Protein AF-A0A928KMX3-F1 (afdb_monomer_lite)

Radius of gyration: 25.36 Å; chains: 1; bounding box: 77×24×55 Å

Secondary structure (DSSP, 8-state):
---HHHHHHHHHHHHHT-S-HHHHHHHHT--HHHHHHHHHHHHTTS-TTS-------PPP--HHHHHHHHHHHHHHSHHHHTTT-HHHHHHHHHHHTT--HHHHHT--TTTPPP-TT---HHHHHHHHHHHHT--S----HHHHHHHHHHTTGGGPPP--HHHHHHHHGGG--PPP-TT--HHHHHHHHHT-

pLDDT: mean 80.22, std 14.14, range [34.0, 94.56]

Structure (mmCIF, N/CA/C/O backbone):
data_AF-A0A928KMX3-F1
#
_entry.id   AF-A0A928KMX3-F1
#
loop_
_atom_site.group_PDB
_atom_site.id
_atom_site.type_symbol
_atom_site.label_atom_id
_atom_site.label_alt_id
_atom_site.label_comp_id
_atom_site.label_asym_id
_atom_site.label_entity_id
_atom_site.label_seq_id
_atom_site.pdbx_PDB_ins_code
_atom_site.Cartn_x
_atom_site.Cartn_y
_atom_site.Cartn_z
_atom_site.occupancy
_atom_site.B_iso_or_equiv
_atom_site.auth_seq_id
_atom_site.auth_comp_id
_atom_site.auth_asym_id
_atom_site.auth_atom_id
_atom_site.pdbx_PDB_model_num
ATOM 1 N N . MET A 1 1 ? -40.265 3.798 19.867 1.00 55.28 1 MET A N 1
ATOM 2 C CA . MET A 1 1 ? -39.345 2.702 19.484 1.00 55.28 1 MET A CA 1
ATOM 3 C C . MET A 1 1 ? -40.109 1.803 18.520 1.00 55.28 1 MET A C 1
ATOM 5 O O . MET A 1 1 ? -41.240 1.465 18.838 1.00 55.28 1 MET A O 1
ATOM 9 N N . LEU A 1 2 ? -39.586 1.524 17.321 1.00 70.88 2 LEU A N 1
ATOM 10 C CA . LEU A 1 2 ? -40.320 0.756 16.305 1.00 70.88 2 LEU A CA 1
ATOM 11 C C . LEU A 1 2 ? -40.308 -0.735 16.678 1.00 70.88 2 LEU A C 1
ATOM 13 O O . LEU A 1 2 ? -39.234 -1.274 16.939 1.00 70.88 2 LEU A O 1
ATOM 17 N N . THR A 1 3 ? -41.463 -1.398 16.724 1.00 81.19 3 THR A N 1
ATOM 18 C CA . THR A 1 3 ? -41.522 -2.834 17.036 1.00 81.19 3 THR A CA 1
ATOM 19 C C . THR A 1 3 ? -40.995 -3.668 15.867 1.00 81.19 3 THR A C 1
ATOM 21 O O . THR A 1 3 ? -41.102 -3.282 14.699 1.00 81.19 3 THR A O 1
ATOM 24 N N . ASN A 1 4 ? -40.413 -4.832 16.172 1.00 77.31 4 ASN A N 1
ATOM 25 C CA . ASN A 1 4 ? -39.834 -5.715 15.155 1.00 77.31 4 ASN A CA 1
ATOM 26 C C . ASN A 1 4 ? -40.876 -6.202 14.136 1.00 77.31 4 ASN A C 1
ATOM 28 O O . ASN A 1 4 ? -40.554 -6.335 12.956 1.00 77.31 4 ASN A O 1
ATOM 32 N N . ASP A 1 5 ? -42.121 -6.408 14.562 1.00 80.19 5 ASP A N 1
ATOM 33 C CA . ASP A 1 5 ? -43.200 -6.836 13.668 1.00 80.19 5 ASP A CA 1
ATOM 34 C C . ASP A 1 5 ? -43.643 -5.708 12.730 1.00 80.19 5 ASP A C 1
ATOM 36 O O . ASP A 1 5 ? -43.824 -5.935 11.534 1.00 80.19 5 ASP A O 1
ATOM 40 N N . LEU A 1 6 ? -43.686 -4.464 13.222 1.00 82.81 6 LEU A N 1
ATOM 41 C CA . LEU A 1 6 ? -43.960 -3.288 12.392 1.00 82.81 6 LEU A CA 1
ATOM 42 C C . LEU A 1 6 ? -42.852 -3.074 11.350 1.00 82.81 6 LEU A C 1
ATOM 44 O O . LEU A 1 6 ? -43.127 -2.782 10.187 1.00 82.81 6 LEU A O 1
ATOM 48 N N . ARG A 1 7 ? -41.591 -3.297 11.744 1.00 84.75 7 ARG A N 1
ATOM 49 C CA . ARG A 1 7 ? -40.432 -3.224 10.845 1.00 84.75 7 ARG A CA 1
ATOM 50 C C . ARG A 1 7 ? -40.528 -4.228 9.697 1.00 84.75 7 ARG A C 1
ATOM 52 O O . ARG A 1 7 ? -40.254 -3.866 8.555 1.00 84.75 7 ARG A O 1
ATOM 59 N N . LYS A 1 8 ? -40.919 -5.475 9.983 1.00 84.38 8 LYS A N 1
ATOM 60 C CA . LYS A 1 8 ? -41.081 -6.532 8.968 1.00 84.38 8 LYS A CA 1
ATOM 61 C C . LYS A 1 8 ? -42.166 -6.180 7.950 1.00 84.38 8 LYS A C 1
ATOM 63 O O . LYS A 1 8 ? -41.945 -6.361 6.754 1.00 84.38 8 LYS A O 1
ATOM 68 N N . SER A 1 9 ? -43.291 -5.632 8.407 1.00 86.31 9 SER A N 1
ATOM 69 C CA . SER A 1 9 ? -44.388 -5.198 7.531 1.00 86.31 9 SER A CA 1
ATOM 70 C C . SER A 1 9 ? -43.978 -4.040 6.613 1.00 86.31 9 SER A C 1
ATOM 72 O O . SER A 1 9 ? -44.239 -4.090 5.414 1.00 86.31 9 SER A O 1
ATOM 74 N N . ILE A 1 10 ? -43.239 -3.053 7.136 1.00 87.00 10 ILE A N 1
ATOM 75 C CA . ILE A 1 10 ? -42.680 -1.945 6.339 1.00 87.00 10 ILE A CA 1
ATOM 76 C C . ILE A 1 10 ? -41.687 -2.459 5.286 1.00 87.00 10 ILE A C 1
ATOM 78 O O . ILE A 1 10 ? -41.741 -2.039 4.134 1.00 87.00 10 ILE A O 1
ATOM 82 N N . ILE A 1 11 ? -40.800 -3.393 5.652 1.00 87.06 11 ILE A N 1
ATOM 83 C CA . ILE A 1 11 ? -39.839 -4.003 4.718 1.00 87.06 11 ILE A CA 1
ATOM 84 C C . ILE A 1 11 ? -40.555 -4.737 3.578 1.00 87.06 11 ILE A C 1
ATOM 86 O O . ILE A 1 11 ? -40.122 -4.643 2.431 1.00 87.06 11 ILE A O 1
ATOM 90 N N . LYS A 1 12 ? -41.636 -5.464 3.883 1.00 86.69 12 LYS A N 1
ATOM 91 C CA . LYS A 1 12 ? -42.434 -6.171 2.875 1.00 86.69 12 LYS A CA 1
ATOM 92 C C . LYS A 1 12 ? -43.019 -5.193 1.852 1.00 86.69 12 LYS A C 1
ATOM 94 O O . LYS A 1 12 ? -42.792 -5.365 0.660 1.00 86.69 12 LYS A O 1
ATOM 99 N N . ASP A 1 13 ? -43.662 -4.124 2.319 1.00 86.25 13 ASP A N 1
ATOM 100 C CA . ASP A 1 13 ? -44.255 -3.114 1.432 1.00 86.25 13 ASP A CA 1
ATOM 101 C C . ASP A 1 13 ? -43.197 -2.342 0.614 1.00 86.25 13 ASP A C 1
ATOM 103 O O . ASP A 1 13 ? -43.440 -2.015 -0.548 1.00 86.25 13 ASP A O 1
ATOM 107 N N . LEU A 1 14 ? -42.006 -2.095 1.182 1.00 85.25 14 LEU A N 1
ATOM 108 C CA . LEU A 1 14 ? -40.873 -1.486 0.468 1.00 85.25 14 LEU A CA 1
ATOM 109 C C . LEU A 1 14 ? -40.313 -2.400 -0.636 1.00 85.25 14 LEU A C 1
ATOM 111 O O . LEU A 1 14 ? -39.968 -1.915 -1.713 1.00 85.25 14 LEU A O 1
ATOM 115 N N . LYS A 1 15 ? -40.238 -3.717 -0.395 1.00 83.88 15 LYS A N 1
ATOM 116 C CA . LYS A 1 15 ? -39.786 -4.701 -1.397 1.00 83.88 15 LYS A CA 1
ATOM 117 C C . LYS A 1 15 ? -40.781 -4.869 -2.539 1.00 83.88 15 LYS A C 1
ATOM 119 O O . LYS A 1 15 ? -40.360 -4.984 -3.687 1.00 83.88 15 LYS A O 1
ATOM 124 N N . ASP A 1 16 ? -42.074 -4.831 -2.231 1.00 82.88 16 ASP A N 1
ATOM 125 C CA . ASP A 1 16 ? -43.136 -4.962 -3.230 1.00 82.88 16 ASP A CA 1
ATOM 126 C C . ASP A 1 16 ? -43.226 -3.726 -4.153 1.00 82.88 16 ASP A C 1
ATOM 128 O O . ASP A 1 16 ? -43.850 -3.806 -5.209 1.00 82.88 16 ASP A O 1
ATOM 132 N N . LYS A 1 17 ? -42.600 -2.590 -3.782 1.00 77.12 17 LYS A N 1
ATOM 133 C CA . LYS A 1 17 ? -42.545 -1.308 -4.530 1.00 77.12 17 LYS A CA 1
ATOM 134 C C . LYS A 1 17 ? -43.907 -0.740 -4.965 1.00 77.12 17 LYS A C 1
ATOM 136 O O . LYS A 1 17 ? -43.966 0.134 -5.825 1.00 77.12 17 LYS A O 1
ATOM 141 N N . LYS A 1 18 ? -45.005 -1.207 -4.366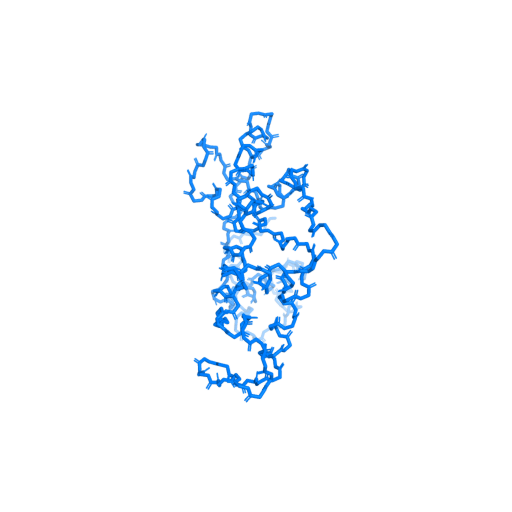 1.00 78.25 18 LYS A N 1
ATOM 142 C CA . LYS A 1 18 ? -46.374 -0.773 -4.696 1.00 78.25 18 LYS A CA 1
ATOM 143 C C . LYS A 1 18 ? -46.776 0.543 -4.035 1.00 78.25 18 LYS A C 1
ATOM 145 O O . LYS A 1 18 ? -47.720 1.172 -4.492 1.00 78.25 18 LYS A O 1
ATOM 150 N N . LEU A 1 19 ? -46.093 0.926 -2.958 1.00 84.25 19 LEU A N 1
ATOM 151 C CA . LEU A 1 19 ? -46.388 2.119 -2.170 1.00 84.25 19 LEU A CA 1
ATOM 152 C C . LEU A 1 19 ? -45.134 2.987 -2.060 1.00 84.25 19 LEU A C 1
ATOM 154 O O . LEU A 1 19 ? -44.025 2.485 -1.866 1.00 84.25 19 LEU A O 1
ATOM 158 N N . SER A 1 20 ? -45.309 4.300 -2.157 1.00 88.00 20 SER A N 1
ATOM 159 C CA . SER A 1 20 ? -44.256 5.280 -1.910 1.00 88.00 20 SER A CA 1
ATOM 160 C C . SER A 1 20 ? -43.908 5.370 -0.418 1.00 88.00 20 SER A C 1
ATOM 162 O O . SER A 1 20 ? -44.710 5.053 0.460 1.00 88.00 20 SER A O 1
ATOM 164 N N . ILE A 1 21 ? -42.714 5.885 -0.099 1.00 87.19 21 ILE A N 1
ATOM 165 C CA . ILE A 1 21 ? -42.261 6.114 1.290 1.00 87.19 21 ILE A CA 1
ATOM 166 C C . ILE A 1 21 ? -43.267 6.966 2.084 1.00 87.19 21 ILE A C 1
ATOM 168 O O . ILE A 1 21 ? -43.451 6.753 3.284 1.00 87.19 21 ILE A O 1
ATOM 172 N N . LYS A 1 22 ? -43.929 7.921 1.418 1.00 90.00 22 LYS A N 1
ATOM 173 C CA . LYS A 1 22 ? -44.969 8.761 2.019 1.00 90.00 22 LYS A CA 1
ATOM 174 C C . LYS A 1 22 ? -46.203 7.937 2.399 1.00 90.00 22 LYS A C 1
ATOM 176 O O . LYS A 1 22 ? -46.650 8.034 3.536 1.00 90.00 22 LYS A O 1
ATOM 181 N N . GLU A 1 23 ? -46.697 7.099 1.495 1.00 89.00 23 GLU A N 1
ATOM 182 C CA . GLU A 1 23 ? -47.874 6.254 1.741 1.00 89.00 23 GLU A CA 1
ATOM 183 C C . GLU A 1 23 ? -47.596 5.193 2.811 1.00 89.00 23 GLU A C 1
ATOM 185 O O . GLU A 1 23 ? -48.444 4.920 3.654 1.00 89.00 23 GLU A O 1
ATOM 190 N N . ILE A 1 24 ? -46.382 4.638 2.846 1.00 89.81 24 ILE A N 1
ATOM 191 C CA . ILE A 1 24 ? -45.953 3.689 3.886 1.00 89.81 24 ILE A CA 1
ATOM 192 C C . ILE A 1 24 ? -45.866 4.383 5.255 1.00 89.81 24 ILE A C 1
ATOM 194 O O . ILE A 1 24 ? -46.280 3.822 6.269 1.00 89.81 24 ILE A O 1
ATOM 198 N N . SER A 1 25 ? -45.357 5.616 5.295 1.00 91.69 25 SER A N 1
ATOM 199 C CA . SER A 1 25 ? -45.307 6.438 6.510 1.00 91.69 25 SER A CA 1
ATOM 200 C C . SER A 1 25 ? -46.705 6.693 7.083 1.00 91.69 25 SER A C 1
ATOM 202 O O . SER A 1 25 ? -46.912 6.521 8.284 1.00 91.69 25 SER A O 1
ATOM 204 N N . GLU A 1 26 ? -47.666 7.025 6.221 1.00 90.88 26 GLU A N 1
ATOM 205 C CA . GLU A 1 26 ? -49.064 7.264 6.594 1.00 90.88 26 GLU A CA 1
ATOM 206 C C . GLU A 1 26 ? -49.770 5.960 7.013 1.00 90.88 26 GLU A C 1
ATOM 208 O O . GLU A 1 26 ? -50.429 5.929 8.050 1.00 90.88 26 GLU A O 1
ATOM 213 N N . LYS A 1 27 ? -49.545 4.852 6.293 1.00 89.44 27 LYS A N 1
ATOM 214 C CA . LYS A 1 27 ? -50.137 3.530 6.573 1.00 89.44 27 LYS A CA 1
ATOM 215 C C . LYS A 1 27 ? -49.756 2.960 7.941 1.00 89.44 27 LYS A C 1
ATOM 217 O O . LYS A 1 27 ? -50.587 2.334 8.592 1.00 89.44 27 LYS A O 1
ATOM 222 N N . TYR A 1 28 ? -48.506 3.143 8.368 1.00 90.00 28 TYR A N 1
ATOM 223 C CA . TYR A 1 28 ? -47.995 2.574 9.622 1.00 90.00 28 TYR A CA 1
ATOM 224 C C . TYR A 1 28 ? -47.870 3.595 10.761 1.00 90.00 28 TYR A C 1
ATOM 226 O O . TYR A 1 28 ? -47.436 3.229 11.853 1.00 90.00 28 TYR A O 1
ATOM 234 N N . GLY A 1 29 ? -48.221 4.866 10.527 1.00 88.19 29 GLY A N 1
ATOM 235 C CA . GLY A 1 29 ? -48.104 5.930 11.530 1.00 88.19 29 GLY A CA 1
ATOM 236 C C . GLY A 1 29 ? -46.657 6.207 11.951 1.00 88.19 29 GLY A C 1
ATOM 237 O O . GLY A 1 29 ? -46.388 6.532 13.106 1.00 88.19 29 GLY A O 1
ATOM 238 N N . VAL A 1 30 ? -45.704 6.037 11.032 1.00 88.38 30 VAL A N 1
ATOM 239 C CA . VAL A 1 30 ? -44.265 6.162 11.304 1.00 88.38 30 VAL A CA 1
ATOM 240 C C . VAL A 1 30 ? -43.709 7.357 10.548 1.00 88.38 30 VAL A C 1
ATOM 242 O O . VAL A 1 30 ? -44.050 7.567 9.391 1.00 88.38 30 VAL A O 1
ATOM 245 N N . HIS A 1 31 ? -42.807 8.127 11.159 1.00 90.38 31 HIS A N 1
ATOM 246 C CA . HIS A 1 31 ? -42.166 9.267 10.504 1.00 90.38 31 HIS A CA 1
ATOM 247 C C . HIS A 1 31 ? -41.446 8.863 9.200 1.00 90.38 31 HIS A C 1
ATOM 249 O O . HIS A 1 31 ? -40.739 7.853 9.155 1.00 90.38 31 HIS A O 1
ATOM 255 N N . ARG A 1 32 ? -41.560 9.689 8.148 1.00 86.81 32 ARG A N 1
ATOM 256 C CA . ARG A 1 32 ? -40.991 9.409 6.811 1.00 86.81 32 ARG A CA 1
ATOM 257 C C . ARG A 1 32 ? -39.503 9.058 6.844 1.00 86.81 32 ARG A C 1
ATOM 259 O O . ARG A 1 32 ? -39.090 8.121 6.171 1.00 86.81 32 ARG A O 1
ATOM 266 N N . ASN A 1 33 ? -38.713 9.744 7.673 1.00 85.19 33 ASN A N 1
ATOM 267 C CA . ASN A 1 33 ? -37.277 9.458 7.832 1.00 85.19 33 ASN A CA 1
ATOM 268 C C . ASN A 1 33 ? -37.004 8.028 8.317 1.00 85.19 33 ASN A C 1
ATOM 270 O O . ASN A 1 33 ? -36.023 7.416 7.913 1.00 85.19 33 ASN A O 1
ATOM 274 N N . THR A 1 34 ? -37.870 7.471 9.163 1.00 85.81 34 THR A N 1
ATOM 275 C CA . THR A 1 34 ? -37.715 6.098 9.650 1.00 85.81 34 THR A CA 1
ATOM 276 C C . THR A 1 34 ? -37.952 5.090 8.530 1.00 85.81 34 THR A C 1
ATOM 278 O O . THR A 1 34 ? -37.189 4.139 8.400 1.00 85.81 34 THR A O 1
ATOM 281 N N . VAL A 1 35 ? -38.960 5.324 7.686 1.00 86.88 35 VAL A N 1
ATOM 282 C CA . VAL A 1 35 ? -39.215 4.503 6.493 1.00 86.88 35 VAL A CA 1
ATOM 283 C C . VAL A 1 35 ? -38.066 4.644 5.485 1.00 86.88 35 VAL A C 1
ATOM 285 O O . VAL A 1 35 ? -37.599 3.644 4.946 1.00 86.88 35 VAL A O 1
ATOM 288 N N . GLY A 1 36 ? -37.551 5.864 5.294 1.00 84.25 36 GLY A N 1
ATOM 289 C CA . GLY A 1 36 ? -36.382 6.140 4.456 1.00 84.25 36 GLY A CA 1
ATOM 290 C C . GLY A 1 36 ? -35.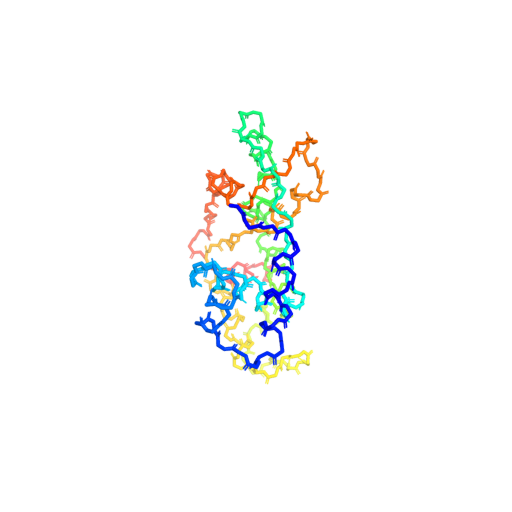129 5.387 4.908 1.00 84.25 36 GLY A C 1
ATOM 291 O O . GLY A 1 36 ? -34.495 4.727 4.093 1.00 84.25 36 GLY A O 1
ATOM 292 N N . ASN A 1 37 ? -34.819 5.396 6.208 1.00 82.00 37 ASN A N 1
ATOM 293 C CA . ASN A 1 37 ? -33.671 4.666 6.754 1.00 82.00 37 ASN A CA 1
ATOM 294 C C . ASN A 1 37 ? -33.793 3.150 6.537 1.00 82.00 37 ASN A C 1
ATOM 296 O O . ASN A 1 37 ? -32.825 2.515 6.128 1.00 82.00 37 ASN A O 1
ATOM 300 N N . ILE A 1 38 ? -34.988 2.579 6.739 1.00 85.56 38 ILE A N 1
ATOM 301 C CA . ILE A 1 38 ? -35.244 1.152 6.482 1.00 85.56 38 ILE A CA 1
ATOM 302 C C . ILE A 1 38 ? -35.046 0.821 4.990 1.00 85.56 38 ILE A C 1
ATOM 304 O O . ILE A 1 38 ? -34.477 -0.217 4.656 1.00 85.56 38 ILE A O 1
ATOM 308 N N . ASN A 1 39 ? -35.473 1.704 4.084 1.00 84.94 39 ASN A N 1
ATOM 309 C CA . ASN A 1 39 ? -35.290 1.521 2.642 1.00 84.94 39 ASN A CA 1
ATOM 310 C C . ASN A 1 39 ? -33.812 1.595 2.211 1.00 84.94 39 ASN A C 1
ATOM 312 O O . ASN A 1 39 ? -33.362 0.806 1.377 1.00 84.94 39 ASN A O 1
ATOM 316 N N . SER A 1 40 ? -33.038 2.505 2.806 1.00 78.25 40 SER A N 1
ATOM 317 C CA . SER A 1 40 ? -31.592 2.608 2.580 1.00 78.25 40 SER A CA 1
ATOM 318 C C . SER A 1 40 ? -30.859 1.350 3.054 1.00 78.25 40 SER A C 1
ATOM 320 O O . SER A 1 40 ? -29.987 0.839 2.356 1.00 78.25 40 SER A O 1
ATOM 322 N N . GLU A 1 41 ? -31.250 0.799 4.206 1.00 76.44 41 GLU A N 1
ATOM 323 C CA . GLU A 1 41 ? -30.697 -0.457 4.728 1.00 76.44 41 GLU A CA 1
ATOM 324 C C . GLU A 1 41 ? -31.011 -1.661 3.822 1.00 76.44 41 GLU A C 1
ATOM 326 O O . GLU A 1 41 ? -30.156 -2.525 3.646 1.00 76.44 41 GLU A O 1
ATOM 331 N N . LEU A 1 42 ? -32.197 -1.703 3.202 1.00 73.00 42 LEU A N 1
ATOM 332 C CA . LEU A 1 42 ? -32.572 -2.733 2.220 1.00 73.00 42 LEU A CA 1
ATOM 333 C C . LEU A 1 42 ? -31.797 -2.618 0.903 1.00 73.00 42 LEU A C 1
ATOM 335 O O . LEU A 1 42 ? -31.377 -3.628 0.345 1.00 73.00 42 LEU A O 1
ATOM 339 N N . SER A 1 43 ? -31.599 -1.396 0.410 1.00 62.56 43 SER A N 1
ATOM 340 C CA . SER A 1 43 ? -30.854 -1.140 -0.832 1.00 62.56 43 SER A CA 1
ATOM 341 C C . SER A 1 43 ? -29.378 -1.521 -0.679 1.00 62.56 43 SER A C 1
ATOM 343 O O . SER A 1 43 ? -28.774 -2.088 -1.586 1.00 62.56 43 SER A O 1
ATOM 345 N N . ASN A 1 44 ? -28.824 -1.306 0.516 1.00 51.34 44 ASN A N 1
ATOM 346 C CA . ASN A 1 44 ? -27.476 -1.744 0.871 1.00 51.34 44 ASN A CA 1
ATOM 347 C C . ASN A 1 44 ? -27.365 -3.266 1.075 1.00 51.34 44 ASN A C 1
ATOM 349 O O . ASN A 1 44 ? -26.256 -3.791 1.071 1.00 51.34 44 ASN A O 1
ATOM 353 N N . SER A 1 45 ? -28.484 -3.989 1.221 1.00 47.69 45 SER A N 1
ATOM 354 C CA . SER A 1 45 ? -28.498 -5.449 1.392 1.00 47.69 45 SER A CA 1
ATOM 355 C C . SER A 1 45 ? -28.634 -6.235 0.080 1.00 47.69 45 SER A C 1
ATOM 357 O O . SER A 1 45 ? -28.723 -7.459 0.135 1.00 47.69 45 SER A O 1
ATOM 359 N N . GLN A 1 46 ? -28.721 -5.571 -1.080 1.00 42.94 46 GLN A N 1
ATOM 360 C CA . GLN A 1 46 ? -28.755 -6.221 -2.404 1.00 42.94 46 GLN A CA 1
ATOM 361 C C . GLN A 1 46 ? -27.401 -6.199 -3.130 1.00 42.94 46 GLN A C 1
ATOM 363 O O . GLN A 1 46 ? -27.266 -6.814 -4.185 1.00 42.94 46 GLN A O 1
ATOM 368 N N . TYR A 1 47 ? -26.385 -5.562 -2.544 1.00 38.28 47 TYR A N 1
ATOM 369 C CA . TYR A 1 47 ? -24.990 -5.755 -2.930 1.00 38.28 47 TYR A CA 1
ATOM 370 C C . TYR A 1 47 ? -24.405 -6.922 -2.130 1.00 38.28 47 TYR A C 1
ATOM 372 O O . TYR A 1 47 ? -23.726 -6.731 -1.120 1.00 38.28 47 TYR A O 1
ATOM 380 N N . ASP A 1 48 ? -24.696 -8.143 -2.573 1.00 44.00 48 ASP A N 1
ATOM 381 C CA . ASP A 1 48 ? -23.973 -9.318 -2.095 1.00 44.00 48 ASP A CA 1
ATOM 382 C C . ASP A 1 48 ? -22.512 -9.261 -2.581 1.00 44.00 48 ASP A C 1
ATOM 384 O O . ASP A 1 48 ? -22.235 -8.937 -3.736 1.00 44.00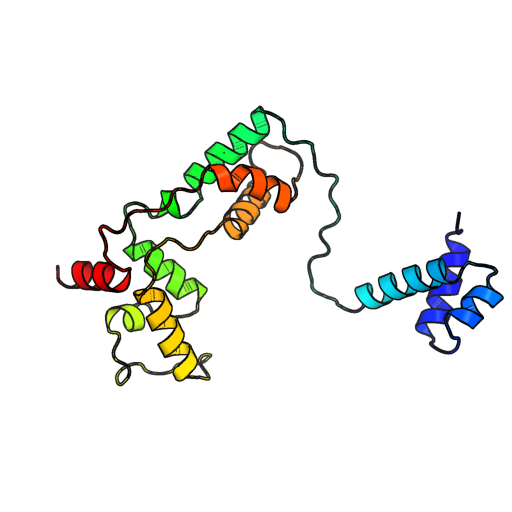 48 ASP A O 1
ATOM 388 N N . ASN A 1 49 ? -21.595 -9.600 -1.669 1.00 36.94 49 ASN A N 1
ATOM 389 C CA . ASN A 1 49 ? -20.127 -9.639 -1.790 1.00 36.94 49 ASN A CA 1
ATOM 390 C C . ASN A 1 49 ? -19.321 -8.338 -1.627 1.00 36.94 49 ASN A C 1
ATOM 392 O O . ASN A 1 49 ? -18.282 -8.163 -2.264 1.00 36.94 49 ASN A O 1
ATOM 396 N N . SER A 1 50 ? -19.645 -7.495 -0.646 1.00 36.00 50 SER A N 1
ATOM 397 C CA . SER A 1 50 ? -18.552 -6.808 0.056 1.00 36.00 50 SER A CA 1
ATOM 398 C C . SER A 1 50 ? -18.761 -6.849 1.558 1.00 36.00 50 SER A C 1
ATOM 400 O O . SER A 1 50 ? -19.674 -6.237 2.093 1.00 36.00 50 SER A O 1
ATOM 402 N N . ILE A 1 51 ? -17.940 -7.674 2.210 1.00 38.47 51 ILE A N 1
ATOM 403 C CA . ILE A 1 51 ? -17.331 -7.456 3.525 1.00 38.47 51 ILE A CA 1
ATOM 404 C C . ILE A 1 51 ? -18.083 -6.423 4.384 1.00 38.47 51 ILE A C 1
ATOM 406 O O . ILE A 1 51 ? -17.535 -5.396 4.783 1.00 38.47 51 ILE A O 1
ATOM 410 N N . TYR A 1 52 ? -19.329 -6.717 4.756 1.00 34.00 52 TYR A N 1
ATOM 411 C CA . TYR A 1 52 ? -19.889 -6.148 5.967 1.00 34.00 52 TYR A CA 1
ATOM 412 C C . TYR A 1 52 ? -19.184 -6.878 7.099 1.00 34.00 52 TYR A C 1
ATOM 414 O O . TYR A 1 52 ? -19.674 -7.857 7.665 1.00 34.00 52 TYR A O 1
ATOM 422 N N . CYS A 1 53 ? -17.971 -6.401 7.392 1.00 37.75 53 CYS A N 1
ATOM 423 C CA . CYS A 1 53 ? -17.372 -6.532 8.700 1.00 37.75 53 CYS A CA 1
ATOM 424 C C . CYS A 1 53 ? -18.488 -6.213 9.688 1.00 37.75 53 CYS A C 1
ATOM 426 O O . CYS A 1 53 ? -18.877 -5.051 9.836 1.00 37.75 53 CYS A O 1
ATOM 428 N N . LYS A 1 54 ? -19.011 -7.253 10.355 1.00 36.75 54 LYS A N 1
ATOM 429 C CA . LYS A 1 54 ? -19.657 -7.108 11.657 1.00 36.75 54 LYS A CA 1
ATOM 430 C C . LYS A 1 54 ? -18.855 -6.033 12.371 1.00 36.75 54 LYS A C 1
ATOM 432 O O . LYS A 1 54 ? -17.634 -6.175 12.473 1.00 36.75 54 LYS A O 1
ATOM 437 N N . THR A 1 55 ? -19.495 -4.943 12.779 1.00 39.66 55 THR A N 1
ATOM 438 C CA . THR A 1 55 ? -18.864 -3.907 13.596 1.00 39.66 55 THR A CA 1
ATOM 439 C C . THR A 1 55 ? -18.508 -4.552 14.928 1.00 39.66 55 THR A C 1
ATOM 441 O O . THR A 1 55 ? -19.229 -4.490 15.920 1.00 39.66 55 THR A O 1
ATOM 444 N N . THR A 1 56 ? -17.397 -5.287 14.915 1.00 47.00 56 THR A N 1
ATOM 445 C CA . THR A 1 56 ? -16.805 -5.921 16.074 1.00 47.00 56 THR A CA 1
ATOM 446 C C . THR A 1 56 ? -16.488 -4.774 17.006 1.00 47.00 56 THR A C 1
ATOM 448 O O . THR A 1 56 ? -15.808 -3.832 16.608 1.00 47.00 56 THR A O 1
ATOM 451 N N . ARG A 1 57 ? -17.044 -4.812 18.216 1.00 47.12 57 ARG A N 1
ATOM 452 C CA . ARG A 1 57 ? -16.889 -3.760 19.218 1.00 47.12 57 ARG A CA 1
ATOM 453 C C . ARG A 1 57 ? -15.392 -3.513 19.439 1.00 47.12 57 ARG A C 1
ATOM 455 O O . ARG A 1 57 ? -14.720 -4.324 20.076 1.00 47.12 57 ARG A O 1
ATOM 462 N N . THR A 1 58 ? -14.870 -2.435 18.857 1.00 54.84 58 THR A N 1
ATOM 463 C CA . THR A 1 58 ? -13.433 -2.156 18.844 1.00 54.84 58 THR A CA 1
ATOM 464 C C . THR A 1 58 ? -12.985 -1.718 20.224 1.00 54.84 58 THR A C 1
ATOM 466 O O . THR A 1 58 ? -13.647 -0.908 20.877 1.00 54.84 58 THR A O 1
ATOM 469 N N . SER A 1 59 ? -11.864 -2.256 20.691 1.00 63.84 59 SER A N 1
ATOM 470 C CA . SER A 1 59 ? -11.320 -1.866 21.994 1.00 63.84 59 SER A CA 1
ATOM 471 C C . SER A 1 59 ? -10.575 -0.543 21.908 1.00 63.84 59 SER A C 1
ATOM 473 O O . SER A 1 59 ? -9.960 -0.240 20.887 1.00 63.84 59 SER A O 1
ATOM 475 N N . LYS A 1 60 ? -10.612 0.248 22.988 1.00 70.88 60 LYS A N 1
ATOM 476 C CA . LYS A 1 60 ? -9.733 1.416 23.114 1.00 70.88 60 LYS A CA 1
ATOM 477 C C . LYS A 1 60 ? -8.280 0.939 23.102 1.00 70.88 60 LYS A C 1
ATOM 479 O O . LYS A 1 60 ? -7.922 0.028 23.845 1.00 70.88 60 LYS A O 1
ATOM 484 N N . ILE A 1 61 ? -7.459 1.576 22.276 1.00 76.31 61 ILE A N 1
ATOM 485 C CA . ILE A 1 61 ? -6.032 1.283 22.165 1.00 76.31 61 ILE A CA 1
ATOM 486 C C . ILE A 1 61 ? -5.323 1.808 23.425 1.00 76.31 61 ILE A C 1
ATOM 488 O O . ILE A 1 61 ? -5.236 3.019 23.633 1.00 76.31 61 ILE A O 1
ATOM 492 N N . ASN A 1 62 ? -4.826 0.902 24.268 1.00 82.75 62 ASN A N 1
ATOM 493 C CA . ASN A 1 62 ? -4.001 1.232 25.435 1.00 82.75 62 ASN A CA 1
ATOM 494 C C . ASN A 1 62 ? -2.499 1.261 25.061 1.00 82.75 62 ASN A C 1
ATOM 496 O O . ASN A 1 62 ? -2.125 0.980 23.922 1.00 82.75 62 ASN A O 1
ATOM 500 N N . LYS A 1 63 ? -1.619 1.606 26.013 1.00 85.25 63 LYS A N 1
ATOM 501 C CA . LYS A 1 63 ? -0.165 1.707 25.765 1.00 85.25 63 LYS A CA 1
ATOM 502 C C . LYS A 1 63 ? 0.466 0.385 25.306 1.00 85.25 63 LYS A C 1
ATOM 504 O O . LYS A 1 63 ? 1.339 0.401 24.442 1.00 85.25 63 LYS A O 1
ATOM 509 N N . GLU A 1 64 ? 0.025 -0.743 25.854 1.00 83.88 64 GLU A N 1
ATOM 510 C CA . GLU A 1 64 ? 0.536 -2.070 25.482 1.00 83.88 64 GLU A CA 1
ATOM 511 C C . GLU A 1 64 ? 0.146 -2.436 24.047 1.00 83.88 64 GLU A C 1
ATOM 513 O O . GLU A 1 64 ? 0.993 -2.861 23.263 1.00 83.88 64 GLU A O 1
ATOM 518 N N . TYR A 1 65 ? -1.099 -2.152 23.663 1.00 84.12 65 TYR A N 1
ATOM 519 C CA . TYR A 1 65 ? -1.599 -2.337 22.305 1.00 84.12 65 TYR A CA 1
ATOM 520 C C . TYR A 1 65 ? -0.841 -1.443 21.309 1.00 84.12 65 TYR A C 1
ATOM 522 O O . TYR A 1 65 ? -0.465 -1.898 20.232 1.00 84.12 65 TYR A O 1
ATOM 530 N N . GLN A 1 66 ? -0.536 -0.187 21.666 1.00 86.88 66 GLN A N 1
ATOM 531 C CA . GLN A 1 66 ? 0.302 0.683 20.821 1.00 86.88 66 GLN A CA 1
ATOM 532 C C . GLN A 1 66 ? 1.702 0.106 20.618 1.00 86.88 66 GLN A C 1
ATOM 534 O O . GLN A 1 66 ? 2.233 0.171 19.511 1.00 86.88 66 GLN A O 1
ATOM 539 N N . LYS A 1 67 ? 2.297 -0.474 21.668 1.00 88.69 67 LYS A N 1
ATOM 540 C CA . LYS A 1 67 ? 3.606 -1.127 21.577 1.00 88.69 67 LYS A CA 1
ATOM 541 C C . LYS A 1 67 ? 3.552 -2.361 20.671 1.00 88.69 67 LYS A C 1
ATOM 543 O O . LYS A 1 67 ? 4.457 -2.539 19.861 1.00 88.69 67 LYS A O 1
ATOM 548 N N . ALA A 1 68 ? 2.483 -3.153 20.750 1.00 88.44 68 ALA A N 1
ATOM 549 C CA . ALA A 1 68 ? 2.264 -4.287 19.855 1.00 88.44 68 ALA A CA 1
ATOM 550 C C . ALA A 1 68 ? 2.132 -3.839 18.388 1.00 88.44 68 ALA A C 1
ATOM 552 O O . ALA A 1 68 ? 2.843 -4.359 17.533 1.00 88.44 68 ALA A O 1
ATOM 553 N N . ILE A 1 69 ? 1.311 -2.816 18.106 1.00 90.19 69 ILE A N 1
ATOM 554 C CA . ILE A 1 69 ? 1.188 -2.234 16.755 1.00 90.19 69 ILE A CA 1
ATOM 555 C C . ILE A 1 69 ? 2.545 -1.732 16.260 1.00 90.19 69 ILE A C 1
ATOM 557 O O . ILE A 1 69 ? 2.898 -1.983 15.112 1.00 90.19 69 ILE A O 1
ATOM 561 N N . LYS A 1 70 ? 3.313 -1.038 17.110 1.00 92.75 70 LYS A N 1
ATOM 562 C CA . LYS A 1 70 ? 4.651 -0.551 16.760 1.00 92.75 70 LYS A CA 1
ATOM 563 C C . LYS A 1 70 ? 5.547 -1.698 16.302 1.00 92.75 70 LYS A C 1
ATOM 565 O O . LYS A 1 70 ? 6.074 -1.627 15.200 1.00 92.75 70 LYS A O 1
ATOM 570 N N . ASN A 1 71 ? 5.708 -2.732 17.127 1.00 92.06 71 ASN A N 1
ATOM 571 C CA . ASN A 1 71 ? 6.579 -3.865 16.807 1.00 92.06 71 ASN A CA 1
ATOM 572 C C . ASN A 1 71 ? 6.135 -4.551 15.512 1.00 92.06 71 ASN A C 1
ATOM 574 O O . ASN A 1 71 ? 6.947 -4.747 14.614 1.00 92.06 71 ASN A O 1
ATOM 578 N N . PHE A 1 72 ? 4.829 -4.781 15.360 1.00 93.00 72 PHE A N 1
ATOM 579 C CA . PHE A 1 72 ? 4.285 -5.372 14.144 1.00 93.00 72 PHE A CA 1
ATOM 580 C C . PHE A 1 72 ? 4.571 -4.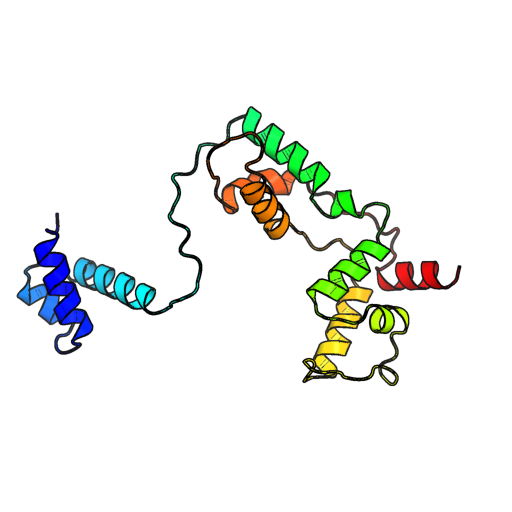527 12.897 1.00 93.00 72 PHE A C 1
ATOM 582 O O . PHE A 1 72 ? 4.911 -5.063 11.845 1.00 93.00 72 PHE A O 1
ATOM 589 N N . CYS A 1 73 ? 4.460 -3.199 13.004 1.00 94.06 73 CYS A N 1
ATOM 590 C CA . CYS A 1 73 ? 4.777 -2.283 11.910 1.00 94.06 73 CYS A CA 1
ATOM 591 C C . CYS A 1 73 ? 6.262 -2.332 11.534 1.00 94.06 73 CYS A C 1
ATOM 593 O O . CYS A 1 73 ? 6.573 -2.323 10.349 1.00 94.06 73 CYS A O 1
ATOM 595 N N . LEU A 1 74 ? 7.165 -2.413 12.515 1.00 93.25 74 LEU A N 1
ATOM 596 C CA . LEU A 1 74 ? 8.604 -2.537 12.253 1.00 93.25 74 LEU A CA 1
ATOM 597 C C . LEU A 1 74 ? 8.947 -3.838 11.513 1.00 93.25 74 LEU A C 1
ATOM 599 O O . LEU A 1 74 ? 9.868 -3.855 10.706 1.00 93.25 74 LEU A O 1
ATOM 603 N N . GLU A 1 75 ? 8.193 -4.908 11.758 1.00 92.12 75 GLU A N 1
ATOM 604 C CA . GLU A 1 75 ? 8.396 -6.214 11.121 1.00 92.12 75 GLU A CA 1
ATOM 605 C C . GLU A 1 75 ? 7.742 -6.327 9.732 1.00 92.12 75 GLU A C 1
ATOM 607 O O . GLU A 1 75 ? 8.190 -7.119 8.908 1.00 92.12 75 GLU A O 1
ATOM 612 N N . ASN A 1 76 ? 6.670 -5.570 9.461 1.00 92.88 76 ASN A N 1
ATOM 613 C CA . ASN A 1 76 ? 5.796 -5.825 8.306 1.00 92.88 76 ASN A CA 1
ATOM 614 C C . ASN A 1 76 ? 5.593 -4.636 7.357 1.00 92.88 76 ASN A C 1
ATOM 616 O O . ASN A 1 76 ? 5.162 -4.851 6.217 1.00 92.88 76 ASN A O 1
ATOM 620 N N . LEU A 1 77 ? 5.876 -3.396 7.778 1.00 93.69 77 LEU A N 1
ATOM 621 C CA . LEU A 1 77 ? 5.848 -2.277 6.839 1.00 93.69 77 LEU A CA 1
ATOM 622 C C . LEU A 1 77 ? 6.987 -2.445 5.841 1.00 93.69 77 LEU A C 1
ATOM 624 O O . LEU A 1 77 ?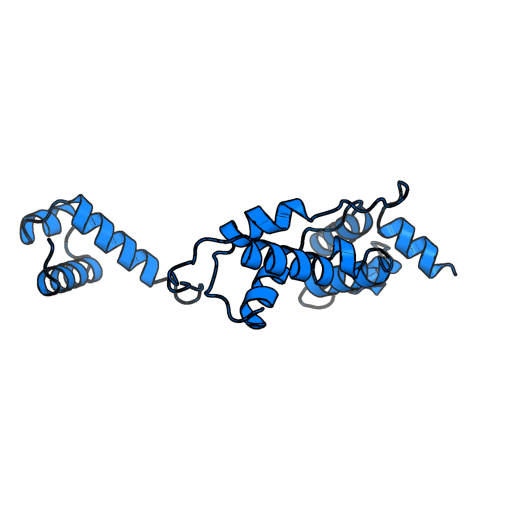 8.134 -2.721 6.193 1.00 93.69 77 LEU A O 1
ATOM 628 N N . ASN A 1 78 ? 6.671 -2.253 4.572 1.00 90.31 78 ASN A N 1
ATOM 629 C CA . ASN A 1 78 ? 7.623 -2.462 3.492 1.00 90.31 78 ASN A CA 1
ATOM 630 C C . ASN A 1 78 ? 8.813 -1.487 3.522 1.00 90.31 78 ASN A C 1
ATOM 632 O O . ASN A 1 78 ? 9.885 -1.856 3.050 1.00 90.31 78 ASN A O 1
ATOM 636 N N . CYS A 1 79 ? 8.674 -0.318 4.160 1.00 87.88 79 CYS A N 1
ATOM 637 C CA . CYS A 1 79 ? 9.798 0.575 4.451 1.00 87.88 79 CYS A CA 1
ATOM 638 C C . CYS A 1 79 ? 10.871 -0.048 5.371 1.00 87.88 79 CYS A C 1
ATOM 640 O O . CYS A 1 79 ? 11.990 0.448 5.428 1.00 87.88 79 CYS A O 1
ATOM 642 N N . TYR A 1 80 ? 10.549 -1.125 6.093 1.00 90.44 80 TYR A N 1
ATOM 643 C CA . TYR A 1 80 ? 11.513 -1.902 6.877 1.00 90.44 80 TYR A CA 1
ATOM 644 C C . TYR A 1 80 ? 11.879 -3.211 6.184 1.00 90.44 80 TYR A C 1
ATOM 646 O O . TYR A 1 80 ? 13.059 -3.525 6.075 1.00 90.44 80 TYR A O 1
ATOM 654 N N . VAL A 1 81 ? 10.886 -3.937 5.657 1.00 89.19 81 VAL A N 1
ATOM 655 C CA . VAL A 1 81 ? 11.095 -5.247 5.011 1.00 89.19 81 VAL A CA 1
ATOM 656 C C . VAL A 1 81 ? 12.042 -5.157 3.813 1.00 89.19 81 VAL A C 1
ATOM 658 O O . VAL A 1 81 ? 12.875 -6.038 3.628 1.00 89.19 81 VAL A O 1
ATOM 661 N N . TYR A 1 82 ? 11.934 -4.099 3.006 1.00 85.75 82 TYR A N 1
ATOM 662 C CA . TYR A 1 82 ? 12.717 -3.961 1.774 1.00 85.75 82 TYR A CA 1
ATOM 663 C C . TYR A 1 82 ? 13.734 -2.831 1.821 1.00 85.75 82 TYR A C 1
ATOM 665 O O . TYR A 1 82 ? 14.250 -2.442 0.775 1.00 85.75 82 TYR A O 1
ATOM 673 N N . LYS A 1 83 ? 14.035 -2.310 3.016 1.00 83.50 83 LYS A N 1
ATOM 674 C CA . LYS A 1 83 ? 14.973 -1.196 3.181 1.00 83.50 83 LYS A CA 1
ATOM 675 C C . LYS A 1 83 ? 16.299 -1.447 2.467 1.00 83.50 83 LYS A C 1
ATOM 677 O O . LYS A 1 83 ? 16.790 -0.573 1.764 1.00 83.50 83 LYS A O 1
ATOM 682 N N . ASP A 1 84 ? 16.806 -2.667 2.599 1.00 83.75 84 ASP A N 1
ATOM 683 C CA . ASP A 1 84 ? 18.085 -3.086 2.029 1.00 83.75 84 ASP A CA 1
ATOM 684 C C . ASP A 1 84 ? 17.907 -4.020 0.813 1.00 83.75 84 ASP A C 1
ATOM 686 O O . ASP A 1 84 ? 18.874 -4.587 0.312 1.00 83.75 84 ASP A O 1
ATOM 690 N N . ASN A 1 85 ? 16.672 -4.205 0.322 1.00 87.31 85 ASN A N 1
ATOM 691 C CA . ASN A 1 85 ? 16.364 -5.110 -0.789 1.00 87.31 85 ASN A CA 1
ATOM 692 C C . ASN A 1 85 ? 15.266 -4.553 -1.715 1.00 87.31 85 ASN A C 1
ATOM 694 O O . ASN A 1 85 ? 14.172 -5.105 -1.857 1.00 87.31 85 ASN A O 1
ATOM 698 N N . LEU A 1 86 ? 15.579 -3.430 -2.361 1.00 84.94 86 LEU A N 1
ATOM 699 C CA . LEU A 1 86 ? 14.660 -2.705 -3.245 1.00 84.94 86 LEU A CA 1
ATOM 700 C C . LEU A 1 86 ? 14.299 -3.483 -4.522 1.00 84.94 86 LEU A C 1
ATOM 702 O O . LEU A 1 86 ? 13.216 -3.293 -5.073 1.00 84.94 86 LEU A O 1
ATOM 706 N N . VAL A 1 87 ? 15.163 -4.395 -4.977 1.00 87.44 87 VAL A N 1
ATOM 707 C CA . VAL A 1 87 ? 14.866 -5.276 -6.120 1.00 87.44 87 VAL A CA 1
ATOM 708 C C . VAL A 1 87 ? 13.748 -6.256 -5.772 1.00 87.44 87 VAL A C 1
ATOM 710 O O . VAL A 1 87 ? 12.830 -6.457 -6.565 1.00 87.44 87 VAL A O 1
ATOM 713 N N . GLU A 1 88 ? 13.778 -6.834 -4.572 1.00 88.75 88 GLU A N 1
ATOM 714 C CA . GLU A 1 88 ? 12.707 -7.720 -4.116 1.00 88.75 88 GLU A CA 1
ATOM 715 C C . GLU A 1 88 ? 11.380 -6.968 -3.948 1.00 88.75 88 GLU A C 1
ATOM 717 O O . GLU A 1 88 ? 10.316 -7.483 -4.297 1.00 88.75 88 GLU A O 1
ATOM 722 N N . TRP A 1 89 ? 11.434 -5.704 -3.518 1.00 87.19 89 TRP A N 1
ATOM 723 C CA . TRP A 1 89 ? 10.255 -4.839 -3.520 1.00 87.19 89 TRP A CA 1
ATOM 724 C C . TRP A 1 89 ? 9.692 -4.618 -4.928 1.00 87.19 89 TRP A C 1
ATOM 726 O O . TRP A 1 89 ? 8.479 -4.719 -5.126 1.00 87.19 89 TRP A O 1
ATOM 736 N N . ALA A 1 90 ? 10.553 -4.365 -5.916 1.00 87.81 90 ALA A N 1
ATOM 737 C CA . ALA A 1 90 ? 10.135 -4.200 -7.305 1.00 87.81 90 ALA A CA 1
ATOM 738 C C . ALA A 1 90 ? 9.435 -5.453 -7.852 1.00 87.81 90 ALA A C 1
ATOM 740 O O . ALA A 1 90 ? 8.393 -5.336 -8.500 1.00 87.81 90 ALA A O 1
ATOM 741 N N . LYS A 1 91 ? 9.949 -6.651 -7.543 1.00 89.75 91 LYS A N 1
ATOM 742 C CA . LYS A 1 91 ? 9.282 -7.918 -7.887 1.00 89.75 91 LYS A CA 1
ATOM 743 C C . LYS A 1 91 ? 7.902 -8.021 -7.246 1.00 89.75 91 LYS A C 1
ATOM 745 O O . LYS A 1 91 ? 6.935 -8.323 -7.933 1.00 89.75 91 LYS A O 1
ATOM 750 N N . LYS A 1 92 ? 7.779 -7.689 -5.959 1.00 87.94 92 LYS A N 1
ATOM 751 C CA . LYS A 1 92 ? 6.489 -7.697 -5.250 1.00 87.94 92 LYS A CA 1
ATOM 752 C C . LYS A 1 92 ? 5.478 -6.714 -5.833 1.00 87.94 92 LYS A C 1
ATOM 754 O O . LYS A 1 92 ? 4.291 -7.032 -5.919 1.00 87.94 92 LYS A O 1
ATOM 759 N N . LEU A 1 93 ? 5.929 -5.535 -6.263 1.00 87.44 93 LEU A N 1
ATOM 760 C CA . LEU A 1 93 ? 5.082 -4.592 -6.996 1.00 87.44 93 LEU A CA 1
ATOM 761 C C . LEU A 1 93 ? 4.623 -5.168 -8.336 1.00 87.44 93 LEU A C 1
ATOM 763 O O . LEU A 1 93 ? 3.447 -5.044 -8.669 1.00 87.44 93 LEU A O 1
ATOM 767 N N . CYS A 1 94 ? 5.531 -5.806 -9.075 1.00 88.44 94 CYS A N 1
ATOM 768 C CA . CYS A 1 94 ? 5.214 -6.467 -10.337 1.00 88.44 94 CYS A CA 1
ATOM 769 C C . CYS A 1 94 ? 4.165 -7.567 -10.137 1.00 88.44 94 CYS A C 1
ATOM 771 O O . CYS A 1 94 ? 3.139 -7.539 -10.804 1.00 88.44 94 CYS A O 1
ATOM 773 N N . GLU A 1 95 ? 4.339 -8.446 -9.147 1.00 88.19 95 GLU A N 1
ATOM 774 C CA . GLU A 1 95 ? 3.347 -9.470 -8.785 1.00 88.19 95 GLU A CA 1
ATOM 775 C C . GLU A 1 95 ? 1.974 -8.856 -8.475 1.00 88.19 95 GLU A C 1
ATOM 777 O O . GLU A 1 95 ? 0.956 -9.296 -9.004 1.00 88.19 95 GLU A O 1
ATOM 782 N N . THR A 1 96 ? 1.941 -7.801 -7.654 1.00 84.44 96 THR A N 1
ATOM 783 C CA . THR A 1 96 ? 0.690 -7.141 -7.233 1.00 84.44 96 THR A CA 1
ATOM 784 C C . THR A 1 96 ? -0.052 -6.509 -8.409 1.00 84.44 96 THR A C 1
ATOM 786 O O . THR A 1 96 ? -1.281 -6.486 -8.442 1.00 84.44 96 THR A O 1
ATOM 789 N N . LEU A 1 97 ? 0.695 -5.979 -9.376 1.00 85.25 97 LEU A N 1
ATOM 790 C CA . LEU A 1 97 ? 0.162 -5.303 -10.556 1.00 85.25 97 LEU A CA 1
ATOM 791 C C . LEU A 1 97 ? 0.026 -6.240 -11.762 1.00 85.25 97 LEU A C 1
ATOM 793 O O . LEU A 1 97 ? -0.342 -5.777 -12.841 1.00 85.25 97 LEU A O 1
ATOM 797 N N . ASN A 1 98 ? 0.296 -7.537 -11.569 1.00 85.94 98 ASN A N 1
ATOM 798 C CA . ASN A 1 98 ? 0.340 -8.554 -12.611 1.00 85.94 98 ASN A CA 1
ATOM 799 C C . ASN A 1 98 ? 1.236 -8.132 -13.785 1.00 85.94 98 ASN A C 1
ATOM 801 O O . ASN A 1 98 ? 0.795 -8.098 -14.919 1.00 85.94 98 ASN A O 1
ATOM 805 N N . ILE A 1 99 ? 2.474 -7.737 -13.514 1.00 86.12 99 ILE A N 1
ATOM 806 C CA . ILE A 1 99 ? 3.469 -7.338 -14.514 1.00 86.12 99 ILE A CA 1
ATOM 807 C C . ILE A 1 99 ? 4.616 -8.339 -14.464 1.00 86.12 99 ILE A C 1
ATOM 809 O O . ILE A 1 99 ? 5.037 -8.730 -13.377 1.00 86.12 99 ILE A O 1
ATOM 813 N N . ASP A 1 100 ? 5.141 -8.741 -15.621 1.00 87.50 100 ASP A N 1
ATOM 814 C CA . ASP A 1 100 ? 6.369 -9.530 -15.649 1.00 87.50 100 ASP A CA 1
ATOM 815 C C . ASP A 1 100 ? 7.546 -8.652 -15.196 1.00 87.50 100 ASP A C 1
ATOM 817 O O . ASP A 1 100 ? 7.793 -7.565 -15.726 1.00 87.50 100 ASP A O 1
ATOM 821 N N . PHE A 1 101 ? 8.299 -9.124 -14.205 1.00 89.62 101 PHE A N 1
ATOM 822 C CA . PHE A 1 101 ? 9.495 -8.431 -13.743 1.00 89.62 101 PHE A CA 1
ATOM 823 C C . PHE A 1 101 ? 10.536 -8.274 -14.866 1.00 89.62 101 PHE A C 1
ATOM 825 O O . PHE A 1 101 ? 11.255 -7.276 -14.898 1.00 89.62 101 PHE A O 1
ATOM 832 N N . LEU A 1 102 ? 10.592 -9.200 -15.830 1.00 87.62 102 LEU A N 1
ATOM 833 C CA . LEU A 1 102 ? 11.476 -9.074 -16.991 1.00 87.62 102 LEU A CA 1
ATOM 834 C C . LEU A 1 102 ? 11.100 -7.899 -17.898 1.00 87.62 102 LEU A C 1
ATOM 836 O O . LEU A 1 102 ? 12.004 -7.279 -18.461 1.00 87.62 102 LEU A O 1
ATOM 840 N N . ASP A 1 103 ? 9.818 -7.543 -17.993 1.00 87.31 103 ASP A N 1
ATOM 841 C CA . ASP A 1 103 ? 9.368 -6.353 -18.727 1.00 87.31 103 ASP A CA 1
ATOM 842 C C . ASP A 1 103 ? 9.763 -5.058 -18.003 1.00 87.31 103 ASP A C 1
ATOM 844 O O . ASP A 1 103 ? 9.997 -4.026 -18.640 1.00 87.31 103 ASP A O 1
ATOM 848 N N . LEU A 1 104 ? 9.871 -5.103 -16.668 1.00 88.25 104 LEU A N 1
ATOM 849 C CA . LEU A 1 104 ? 10.384 -3.993 -15.866 1.00 88.25 104 LEU A CA 1
ATOM 850 C C . LEU A 1 104 ? 11.892 -3.793 -16.084 1.00 88.25 104 LEU A C 1
ATOM 852 O O . LEU A 1 104 ? 12.332 -2.652 -16.251 1.00 88.25 104 LEU A O 1
ATOM 856 N N . VAL A 1 105 ? 12.666 -4.885 -16.092 1.00 87.38 105 VAL A N 1
ATOM 857 C CA . VAL A 1 105 ? 14.128 -4.883 -16.294 1.00 87.38 105 VAL A CA 1
ATOM 858 C C . VAL A 1 105 ? 14.483 -4.489 -17.728 1.00 87.38 105 VAL A C 1
ATOM 860 O O . VAL A 1 105 ? 15.288 -3.590 -17.946 1.00 87.38 105 VAL A O 1
ATOM 863 N N . ASN A 1 106 ? 13.851 -5.118 -18.719 1.00 82.62 106 ASN A N 1
ATOM 864 C CA . ASN A 1 106 ? 14.155 -4.932 -20.138 1.00 82.62 106 ASN A CA 1
ATOM 865 C C . ASN A 1 106 ? 13.226 -3.917 -20.805 1.00 82.62 106 ASN A C 1
ATOM 867 O O . ASN A 1 106 ? 12.885 -4.084 -21.979 1.00 82.62 106 ASN A O 1
ATOM 871 N N . TYR A 1 107 ? 12.793 -2.891 -20.063 1.00 82.12 107 TYR A N 1
ATOM 872 C CA . TYR A 1 107 ? 11.785 -1.946 -20.530 1.00 82.12 107 TYR A CA 1
ATOM 873 C C . TYR A 1 107 ? 12.151 -1.370 -21.906 1.00 82.12 107 TYR A C 1
ATOM 875 O O . TYR A 1 107 ? 13.004 -0.497 -22.061 1.00 82.12 107 TYR A O 1
ATOM 883 N N . SER A 1 108 ? 11.459 -1.877 -22.919 1.00 78.50 108 SER A N 1
ATOM 884 C CA . SER A 1 108 ? 11.544 -1.454 -24.305 1.00 78.50 108 SER A CA 1
ATOM 885 C C . SER A 1 108 ? 10.128 -1.544 -24.860 1.00 78.50 108 SER A C 1
ATOM 887 O O . SER A 1 108 ? 9.594 -2.652 -24.980 1.00 78.50 108 SER A O 1
ATOM 889 N N . PRO A 1 109 ? 9.491 -0.401 -25.175 1.00 74.12 109 PRO A N 1
ATOM 890 C CA . PRO A 1 109 ? 8.112 -0.373 -25.650 1.00 74.12 109 PRO A CA 1
ATOM 891 C C . PRO A 1 109 ? 7.837 -1.300 -26.831 1.00 74.12 109 PRO A C 1
ATOM 893 O O . PRO A 1 109 ? 6.699 -1.733 -26.975 1.00 74.12 109 PRO A O 1
ATOM 896 N N . ASP A 1 110 ? 8.852 -1.619 -27.635 1.00 73.06 110 ASP A N 1
ATOM 897 C CA . ASP A 1 110 ? 8.740 -2.440 -28.842 1.00 73.06 110 ASP A CA 1
ATOM 898 C C . ASP A 1 110 ? 8.918 -3.944 -28.576 1.00 73.06 110 ASP A C 1
ATOM 900 O O . ASP A 1 110 ? 8.410 -4.758 -29.341 1.00 73.06 110 ASP A O 1
ATOM 904 N N . LYS A 1 111 ? 9.583 -4.336 -27.479 1.00 73.69 111 LYS A N 1
ATOM 905 C CA . LYS A 1 111 ? 9.907 -5.746 -27.170 1.00 73.69 111 LYS A CA 1
ATOM 906 C C . LYS A 1 111 ? 8.913 -6.439 -26.236 1.00 73.69 111 LYS A C 1
ATOM 908 O O . LYS A 1 111 ? 8.924 -7.661 -26.150 1.00 73.69 111 LYS A O 1
ATOM 913 N N . ILE A 1 112 ? 8.061 -5.679 -25.549 1.00 73.06 112 ILE A N 1
ATOM 914 C CA . ILE A 1 112 ? 7.092 -6.227 -24.588 1.00 73.06 112 ILE A CA 1
ATOM 915 C C . ILE A 1 112 ? 5.972 -6.962 -25.342 1.00 73.06 112 ILE A C 1
ATOM 917 O O . ILE A 1 112 ? 5.276 -6.371 -26.182 1.00 73.06 112 ILE A O 1
ATOM 921 N N . VAL A 1 113 ? 5.801 -8.252 -25.046 1.00 67.56 113 VAL A N 1
ATOM 922 C CA . VAL A 1 113 ? 4.764 -9.124 -25.624 1.00 67.56 113 VAL A CA 1
ATOM 923 C C . VAL A 1 113 ? 3.554 -9.139 -24.693 1.00 67.56 113 VAL A C 1
ATOM 925 O O . VAL A 1 113 ? 3.692 -9.305 -23.487 1.00 67.56 113 VAL A O 1
ATOM 928 N N . LEU A 1 114 ? 2.352 -8.942 -25.241 1.00 67.19 114 LEU A N 1
ATOM 929 C CA . LEU A 1 114 ? 1.125 -8.936 -24.445 1.00 67.19 114 LEU A CA 1
ATOM 930 C C . LEU A 1 114 ? 0.613 -10.358 -24.272 1.00 67.19 114 LEU A C 1
ATOM 932 O O . LEU A 1 114 ? 0.230 -11.001 -25.249 1.00 67.19 114 LEU A O 1
ATOM 936 N N . TYR A 1 115 ? 0.541 -10.799 -23.025 1.00 63.41 115 TYR A N 1
ATOM 937 C CA . TYR A 1 115 ? -0.167 -12.013 -22.653 1.00 63.41 115 TYR A CA 1
ATOM 938 C C . TYR A 1 115 ? -1.472 -11.644 -21.930 1.00 63.41 115 TYR A C 1
ATOM 940 O O . TYR A 1 115 ? -1.520 -10.635 -21.213 1.00 63.41 115 TYR A O 1
ATOM 948 N N . PRO A 1 116 ? -2.555 -12.420 -22.106 1.00 58.47 116 PRO A N 1
ATOM 949 C CA . PRO A 1 116 ? -3.765 -12.254 -21.303 1.00 58.47 116 PRO A CA 1
ATOM 950 C C . PRO A 1 116 ? -3.412 -12.272 -19.803 1.00 58.47 116 PRO A C 1
ATOM 952 O O . PRO A 1 116 ? -2.587 -13.094 -19.405 1.00 58.47 116 PRO A O 1
ATOM 955 N N . PRO A 1 117 ? -4.001 -11.399 -18.962 1.00 57.22 117 PRO A N 1
ATOM 956 C CA . PRO A 1 117 ? -5.208 -10.599 -19.183 1.00 57.22 117 PRO A CA 1
ATOM 957 C C . PRO A 1 117 ? -4.957 -9.162 -19.678 1.00 57.22 117 PRO A C 1
ATOM 959 O O . PRO A 1 117 ? -5.891 -8.359 -19.678 1.00 57.22 117 PRO A O 1
ATOM 962 N N . HIS A 1 118 ? -3.735 -8.797 -20.083 1.00 61.81 118 HIS A N 1
ATOM 963 C CA . HIS A 1 118 ? -3.448 -7.431 -20.532 1.00 61.81 118 HIS A CA 1
ATOM 964 C C . HIS A 1 118 ? -4.109 -7.141 -21.879 1.00 61.81 118 HIS A C 1
ATOM 966 O O . HIS A 1 118 ? -3.559 -7.412 -22.942 1.00 61.81 118 HIS A O 1
ATOM 972 N N . THR A 1 119 ? -5.303 -6.560 -21.826 1.00 63.09 119 THR A N 1
ATOM 973 C CA . THR A 1 119 ? -6.066 -6.138 -23.003 1.00 63.09 119 THR A CA 1
ATOM 974 C C . THR A 1 119 ? -5.606 -4.790 -23.560 1.00 63.09 119 THR A C 1
ATOM 976 O O . THR A 1 119 ? -5.869 -4.508 -24.726 1.00 63.09 119 THR A O 1
ATOM 979 N N . ASP A 1 120 ? -4.874 -3.977 -22.783 1.00 79.06 120 ASP A N 1
ATOM 980 C CA . ASP A 1 120 ? -4.393 -2.653 -23.206 1.00 79.06 120 ASP A CA 1
ATOM 981 C C . ASP A 1 120 ? -2.873 -2.470 -23.010 1.00 79.06 120 ASP A C 1
ATOM 983 O O . ASP A 1 120 ? -2.369 -2.272 -21.898 1.00 79.06 120 ASP A O 1
ATOM 987 N N . ARG A 1 121 ? -2.137 -2.458 -24.133 1.00 82.19 121 ARG A N 1
ATOM 988 C CA . ARG A 1 121 ? -0.687 -2.193 -24.193 1.00 82.19 121 ARG A CA 1
ATOM 989 C C . ARG A 1 121 ? -0.307 -0.859 -23.564 1.00 82.19 121 ARG A C 1
ATOM 991 O O . ARG A 1 121 ? 0.732 -0.759 -22.914 1.00 82.19 121 ARG A O 1
ATOM 998 N N . ARG A 1 122 ? -1.109 0.187 -23.785 1.00 83.38 122 ARG A N 1
ATOM 999 C CA . ARG A 1 122 ? -0.806 1.534 -23.284 1.00 83.38 122 ARG A CA 1
ATOM 1000 C C . ARG A 1 122 ? -0.866 1.551 -21.767 1.00 83.38 122 ARG A C 1
ATOM 1002 O O . ARG A 1 122 ? 0.022 2.130 -21.143 1.00 83.38 122 ARG A O 1
ATOM 1009 N N . LEU A 1 123 ? -1.864 0.885 -21.189 1.00 83.94 123 LEU A N 1
ATOM 1010 C CA . LEU A 1 123 ? -2.008 0.763 -19.743 1.00 83.94 123 LEU A CA 1
ATOM 1011 C C . LEU A 1 123 ? -0.836 -0.011 -19.124 1.00 83.94 123 LEU A C 1
ATOM 1013 O O . LEU A 1 123 ? -0.272 0.445 -18.128 1.00 83.94 123 LEU A O 1
ATOM 1017 N N . LEU A 1 124 ? -0.421 -1.125 -19.737 1.00 84.62 124 LEU A N 1
ATOM 1018 C CA . LEU A 1 124 ? 0.734 -1.907 -19.281 1.00 84.62 124 LEU A CA 1
ATOM 1019 C C . LEU A 1 124 ? 2.017 -1.061 -19.268 1.00 84.62 124 LEU A C 1
ATOM 1021 O O . LEU A 1 124 ? 2.654 -0.912 -18.227 1.00 84.62 124 LEU A O 1
ATOM 1025 N N . LEU A 1 125 ? 2.355 -0.427 -20.396 1.00 87.12 125 LEU A N 1
ATOM 1026 C CA . LEU A 1 125 ? 3.550 0.417 -20.512 1.00 87.12 125 LEU A CA 1
ATOM 1027 C C . LEU A 1 125 ? 3.516 1.608 -19.550 1.00 87.12 125 LEU A C 1
ATOM 1029 O O . LEU A 1 125 ? 4.538 1.956 -18.959 1.00 87.12 125 LEU A O 1
ATOM 1033 N N . ALA A 1 126 ? 2.351 2.237 -19.374 1.00 87.06 126 ALA A N 1
ATOM 1034 C CA . ALA A 1 126 ? 2.180 3.313 -18.404 1.00 87.06 126 ALA A CA 1
ATOM 1035 C C . ALA A 1 126 ? 2.421 2.821 -16.971 1.00 87.06 126 ALA A C 1
ATOM 1037 O O . ALA A 1 126 ? 3.030 3.533 -16.174 1.00 87.06 126 ALA A O 1
ATOM 1038 N N . THR A 1 127 ? 1.987 1.603 -16.650 1.00 88.12 127 THR A N 1
ATOM 1039 C CA . THR A 1 127 ? 2.181 1.010 -15.324 1.00 88.12 127 THR A CA 1
ATOM 1040 C C . THR A 1 127 ? 3.651 0.678 -15.081 1.00 88.12 127 THR A C 1
ATOM 1042 O O . THR A 1 127 ? 4.189 1.080 -14.053 1.00 88.12 127 THR A O 1
ATOM 1045 N N . ILE A 1 128 ? 4.342 0.079 -16.056 1.00 89.06 128 ILE A N 1
ATOM 1046 C CA . ILE A 1 128 ? 5.788 -0.181 -15.970 1.00 89.06 128 ILE A CA 1
ATOM 1047 C C . ILE A 1 128 ? 6.566 1.127 -15.758 1.00 89.06 128 ILE A C 1
ATOM 1049 O O . ILE A 1 128 ? 7.392 1.212 -14.852 1.00 89.06 128 ILE A O 1
ATOM 1053 N N . ARG A 1 129 ? 6.259 2.191 -16.517 1.00 88.62 129 ARG A N 1
ATOM 1054 C CA . ARG A 1 129 ? 6.883 3.516 -16.320 1.00 88.62 129 ARG A CA 1
ATOM 1055 C C . ARG A 1 129 ? 6.655 4.064 -14.915 1.00 88.62 129 ARG A C 1
ATOM 1057 O O . ARG A 1 129 ? 7.575 4.627 -14.333 1.00 88.62 129 ARG A O 1
ATOM 1064 N N . ARG A 1 130 ? 5.445 3.910 -14.368 1.00 88.56 130 ARG A N 1
ATOM 1065 C CA . ARG A 1 130 ? 5.133 4.347 -12.998 1.00 88.56 130 ARG A CA 1
ATOM 1066 C C . ARG A 1 130 ? 5.954 3.588 -11.962 1.00 88.56 130 ARG A C 1
ATOM 1068 O O . ARG A 1 130 ? 6.438 4.221 -11.034 1.00 88.56 130 ARG A O 1
ATOM 1075 N N . ILE A 1 131 ? 6.130 2.277 -12.131 1.00 88.94 131 ILE A N 1
ATOM 1076 C CA . ILE A 1 131 ? 6.977 1.468 -11.244 1.00 88.94 131 ILE A CA 1
ATOM 1077 C C . ILE A 1 131 ? 8.440 1.911 -11.354 1.00 88.94 131 ILE A C 1
ATOM 1079 O O . ILE A 1 131 ? 9.092 2.104 -10.336 1.00 88.94 131 ILE A O 1
ATOM 1083 N N . ARG A 1 132 ? 8.963 2.131 -12.568 1.00 89.50 132 ARG A N 1
ATOM 1084 C CA . ARG A 1 132 ? 10.357 2.575 -12.756 1.00 89.50 132 ARG A CA 1
ATOM 1085 C C . ARG A 1 132 ? 10.615 3.960 -12.163 1.00 89.50 132 ARG A C 1
ATOM 1087 O O . ARG A 1 132 ? 11.617 4.147 -11.488 1.00 89.50 132 ARG A O 1
ATOM 1094 N N . ASN A 1 133 ? 9.693 4.904 -12.342 1.00 88.50 133 ASN A N 1
ATOM 1095 C CA . ASN A 1 133 ? 9.814 6.270 -11.813 1.00 88.50 133 ASN A CA 1
ATOM 1096 C C . ASN A 1 133 ? 9.559 6.375 -10.303 1.00 88.50 133 ASN A C 1
ATOM 1098 O O . ASN A 1 133 ? 9.530 7.478 -9.759 1.00 88.50 133 ASN A O 1
ATOM 1102 N N . TYR A 1 134 ? 9.300 5.261 -9.628 1.00 84.38 134 TYR A N 1
ATOM 1103 C CA . TYR A 1 134 ? 8.898 5.270 -8.237 1.00 84.38 134 TYR A CA 1
ATOM 1104 C C . TYR A 1 134 ? 10.116 5.603 -7.354 1.00 84.38 134 TYR A C 1
ATOM 1106 O O . TYR A 1 134 ? 11.091 4.856 -7.320 1.00 84.38 134 TYR A O 1
ATOM 1114 N N . THR A 1 135 ? 10.073 6.758 -6.683 1.00 76.44 135 THR A N 1
ATOM 1115 C CA . THR A 1 135 ? 11.170 7.300 -5.849 1.00 76.44 135 THR A CA 1
ATOM 1116 C C . THR A 1 135 ? 10.948 7.130 -4.346 1.00 76.44 135 THR A C 1
ATOM 1118 O O . THR A 1 135 ? 11.824 7.440 -3.550 1.00 76.44 135 THR A O 1
ATOM 1121 N N . TYR A 1 136 ? 9.767 6.666 -3.941 1.00 73.38 136 TYR A N 1
ATOM 1122 C CA . TYR A 1 136 ? 9.404 6.369 -2.553 1.00 73.38 136 TYR A CA 1
ATOM 1123 C C . TYR A 1 136 ? 8.958 4.910 -2.435 1.00 73.38 136 TYR A C 1
ATOM 1125 O O . TYR A 1 136 ? 8.864 4.207 -3.424 1.00 73.38 136 TYR A O 1
ATOM 1133 N N . ILE A 1 137 ? 8.651 4.399 -1.249 1.00 75.19 137 ILE A N 1
ATOM 1134 C CA . ILE A 1 137 ? 8.006 3.082 -1.147 1.00 75.19 137 ILE A CA 1
ATOM 1135 C C . ILE A 1 137 ? 6.489 3.281 -1.035 1.00 75.19 137 ILE A C 1
ATOM 1137 O O . ILE A 1 137 ? 6.016 4.143 -0.296 1.00 75.19 137 ILE A O 1
ATOM 1141 N N . SER A 1 138 ? 5.701 2.523 -1.807 1.00 82.75 138 SER A N 1
ATOM 1142 C CA . SER A 1 138 ? 4.229 2.527 -1.704 1.00 82.75 138 SER A CA 1
ATOM 1143 C C . SER A 1 138 ? 3.799 2.090 -0.307 1.00 82.75 138 SER A C 1
ATOM 1145 O O . SER A 1 138 ? 4.298 1.087 0.172 1.00 82.75 138 SER A O 1
ATOM 1147 N N . LYS A 1 139 ? 2.885 2.781 0.378 1.00 89.94 139 LYS A N 1
ATOM 1148 C CA . LYS A 1 139 ? 2.589 2.465 1.788 1.00 89.94 139 LYS A CA 1
ATOM 1149 C C . LYS A 1 139 ? 1.657 1.260 1.931 1.00 89.94 139 LYS A C 1
ATOM 1151 O O . LYS A 1 139 ? 0.480 1.353 1.597 1.00 89.94 139 LYS A O 1
ATOM 1156 N N . ASN A 1 140 ? 2.143 0.156 2.502 1.00 91.44 140 ASN A N 1
ATOM 1157 C CA . ASN A 1 140 ? 1.392 -1.105 2.637 1.00 91.44 140 ASN A CA 1
ATOM 1158 C C . ASN A 1 140 ? 0.570 -1.222 3.943 1.00 91.44 140 ASN A C 1
ATOM 1160 O O . ASN A 1 140 ? 0.479 -2.299 4.540 1.00 91.44 140 ASN A O 1
ATOM 1164 N N . TYR A 1 141 ? -0.031 -0.127 4.426 1.00 93.00 141 TYR A N 1
ATOM 1165 C CA . TYR A 1 141 ? -0.756 -0.136 5.709 1.00 93.00 141 TYR A CA 1
ATOM 1166 C C . TYR A 1 141 ? -1.935 -1.109 5.731 1.00 93.00 141 TYR A C 1
ATOM 1168 O O . TYR A 1 141 ? -2.179 -1.734 6.762 1.00 93.00 141 TYR A O 1
ATOM 1176 N N . LEU A 1 142 ? -2.666 -1.231 4.619 1.00 91.38 142 LEU A N 1
ATOM 1177 C CA . LEU A 1 142 ? -3.827 -2.115 4.528 1.00 91.38 142 LEU A CA 1
ATOM 1178 C C . LEU A 1 142 ? -3.412 -3.587 4.621 1.00 91.38 142 LEU A C 1
ATOM 1180 O O . LEU A 1 142 ? -3.953 -4.312 5.452 1.00 91.38 142 LEU A O 1
ATOM 1184 N N . ASP A 1 143 ? -2.404 -3.998 3.851 1.00 90.44 143 ASP A N 1
ATOM 1185 C CA . ASP A 1 143 ? -1.874 -5.366 3.888 1.00 90.44 143 ASP A CA 1
ATOM 1186 C C . ASP A 1 143 ? -1.317 -5.699 5.274 1.00 90.44 143 ASP A C 1
ATOM 1188 O O . ASP A 1 143 ? -1.556 -6.773 5.825 1.00 90.44 143 ASP A O 1
ATOM 1192 N N . THR A 1 144 ? -0.606 -4.742 5.877 1.00 92.06 144 THR A N 1
ATOM 1193 C CA . THR A 1 144 ? -0.077 -4.879 7.237 1.00 92.06 144 THR A CA 1
ATOM 1194 C C . THR A 1 144 ? -1.210 -5.052 8.248 1.00 92.06 144 THR A C 1
ATOM 1196 O O . THR A 1 144 ? -1.143 -5.930 9.102 1.00 92.06 144 THR A O 1
ATOM 1199 N N . TYR A 1 145 ? -2.286 -4.274 8.135 1.00 91.56 145 TYR A N 1
ATOM 1200 C CA . TYR A 1 145 ? -3.462 -4.418 8.990 1.00 91.56 145 TYR A CA 1
ATOM 1201 C C . TYR A 1 145 ? -4.148 -5.779 8.815 1.00 91.56 145 TYR A C 1
ATOM 1203 O O . TYR A 1 145 ? -4.486 -6.423 9.804 1.00 91.56 145 TYR A O 1
ATOM 1211 N N . GLN A 1 146 ? -4.321 -6.251 7.579 1.00 89.69 146 GLN A N 1
ATOM 1212 C CA . GLN A 1 146 ? -4.919 -7.562 7.314 1.00 89.69 146 GLN A CA 1
ATOM 1213 C C . GLN A 1 146 ? -4.089 -8.690 7.943 1.00 89.69 146 GLN A C 1
ATOM 1215 O O . GLN A 1 146 ? -4.645 -9.554 8.623 1.00 89.69 146 GLN A O 1
ATOM 1220 N N . LYS A 1 147 ? -2.756 -8.638 7.814 1.00 89.88 147 LYS A N 1
ATOM 1221 C CA . LYS A 1 147 ? -1.846 -9.577 8.494 1.00 89.88 147 LYS A CA 1
ATOM 1222 C C . LYS A 1 147 ? -1.942 -9.476 10.016 1.00 89.88 147 LYS A C 1
ATOM 1224 O O . LYS A 1 147 ? -1.963 -10.499 10.700 1.00 89.88 147 LYS A O 1
ATOM 1229 N N . PHE A 1 148 ? -2.030 -8.261 10.554 1.00 88.00 148 PHE A N 1
ATOM 1230 C CA . PHE A 1 148 ? -2.194 -8.019 11.990 1.00 88.00 148 PHE A CA 1
ATOM 1231 C C . PHE A 1 148 ? -3.483 -8.659 12.529 1.00 88.00 148 PHE A C 1
ATOM 1233 O O . PHE A 1 148 ? -3.477 -9.256 13.604 1.00 88.00 148 PHE A O 1
ATOM 1240 N N . GLN A 1 149 ? -4.579 -8.602 11.762 1.00 85.38 149 GLN A N 1
ATOM 1241 C CA . GLN A 1 149 ? -5.836 -9.261 12.128 1.00 85.38 149 GLN A CA 1
ATOM 1242 C C . GLN A 1 149 ? -5.744 -10.791 12.065 1.00 85.38 149 GLN A C 1
ATOM 1244 O O . GLN A 1 149 ? -6.256 -11.469 12.952 1.00 85.38 149 GLN A O 1
ATOM 1249 N N . GLN A 1 150 ? -5.088 -11.342 11.041 1.00 83.00 150 GLN A N 1
ATOM 1250 C CA . GLN A 1 150 ? -4.952 -12.794 10.858 1.00 83.00 150 GLN A CA 1
ATOM 1251 C C . GLN A 1 150 ? -4.068 -13.448 11.922 1.00 83.00 150 GLN A C 1
ATOM 1253 O O . GLN A 1 150 ? -4.350 -14.554 12.374 1.00 83.00 150 GLN A O 1
ATOM 1258 N N . THR A 1 151 ? -3.006 -12.759 12.340 1.00 72.56 151 THR A N 1
ATOM 1259 C CA . THR A 1 151 ? -2.037 -13.274 13.320 1.00 72.56 151 THR A CA 1
ATOM 1260 C C . THR A 1 151 ? -2.564 -13.272 14.753 1.00 72.56 151 THR A C 1
ATOM 1262 O O . THR A 1 151 ? -1.888 -13.782 15.644 1.00 72.56 151 THR A O 1
ATOM 1265 N N . ASN A 1 152 ? -3.763 -12.716 14.987 1.00 66.81 152 ASN A N 1
ATOM 1266 C CA . ASN A 1 152 ? -4.352 -12.544 16.315 1.00 66.81 152 ASN A CA 1
ATOM 1267 C C . ASN A 1 152 ? -3.319 -11.956 17.299 1.00 66.81 152 ASN A C 1
ATOM 1269 O O . ASN A 1 152 ? -3.160 -12.426 18.430 1.00 66.81 152 ASN A O 1
ATOM 1273 N N . TYR A 1 153 ? -2.539 -10.984 16.804 1.00 64.19 153 TYR A N 1
ATOM 1274 C CA . TYR A 1 153 ? -1.269 -10.578 17.396 1.00 64.19 153 TYR A CA 1
ATOM 1275 C C . TYR A 1 153 ? -1.482 -10.118 18.845 1.00 64.19 153 TYR A C 1
ATOM 1277 O O . TYR A 1 153 ? -2.221 -9.170 19.125 1.00 64.19 153 TYR A O 1
ATOM 1285 N N . CYS A 1 154 ? -0.854 -10.841 19.776 1.00 55.81 154 CYS A N 1
ATOM 1286 C CA . CYS A 1 154 ? -0.960 -10.656 21.227 1.00 55.81 154 CYS A CA 1
ATOM 1287 C C . CYS A 1 154 ? -2.364 -10.863 21.847 1.00 55.81 154 CYS A C 1
ATOM 1289 O O . CYS A 1 154 ? -2.616 -10.374 22.946 1.00 55.81 154 CYS A O 1
ATOM 1291 N N . GLY A 1 155 ? -3.278 -11.586 21.188 1.00 58.56 155 GLY A N 1
ATOM 1292 C CA . GLY A 1 155 ? -4.570 -11.984 21.770 1.00 58.56 155 GLY A CA 1
ATOM 1293 C C . GLY A 1 155 ? -5.527 -10.824 22.067 1.00 58.56 155 GLY A C 1
ATOM 1294 O O . GLY A 1 155 ? -6.507 -10.990 22.799 1.00 58.56 155 GLY A O 1
ATOM 1295 N N . TYR A 1 156 ? -5.253 -9.634 21.530 1.00 63.03 156 TYR A N 1
ATOM 1296 C CA . TYR A 1 156 ? -6.088 -8.474 21.779 1.00 63.03 156 TYR A CA 1
ATOM 1297 C C . TYR A 1 156 ? -7.322 -8.438 20.866 1.00 63.03 156 TYR A C 1
ATOM 1299 O O . TYR A 1 156 ? -7.304 -8.870 19.718 1.00 63.03 156 TYR A O 1
ATOM 1307 N N . LYS A 1 157 ? -8.411 -7.847 21.374 1.00 62.97 157 LYS A N 1
ATOM 1308 C CA . LYS A 1 157 ? -9.663 -7.623 20.633 1.00 62.97 157 LYS A CA 1
ATOM 1309 C C . LYS A 1 157 ? -9.426 -6.873 19.311 1.00 62.97 157 LYS A C 1
ATOM 1311 O O . LYS A 1 157 ? -8.570 -5.989 19.240 1.00 62.97 157 LYS A O 1
ATOM 1316 N N . ASN A 1 158 ? -10.270 -7.162 18.315 1.00 74.06 158 ASN A N 1
ATOM 1317 C CA . ASN A 1 158 ? -10.278 -6.491 17.013 1.00 74.06 158 ASN A CA 1
ATOM 1318 C C . ASN A 1 158 ? -10.277 -4.958 17.155 1.00 74.06 158 ASN A C 1
ATOM 1320 O O . ASN A 1 158 ? -11.079 -4.385 17.899 1.00 74.06 158 ASN A O 1
ATOM 1324 N N . ILE A 1 159 ? -9.399 -4.298 16.402 1.00 79.88 159 ILE A N 1
ATOM 1325 C CA . ILE A 1 159 ? -9.389 -2.844 16.185 1.00 79.88 159 ILE A CA 1
ATOM 1326 C C . ILE A 1 159 ? -9.830 -2.534 14.757 1.00 79.88 159 ILE A C 1
ATOM 1328 O O . ILE A 1 159 ? -9.731 -3.392 13.884 1.00 79.88 159 ILE A O 1
ATOM 1332 N N . SER A 1 160 ? -10.319 -1.315 14.516 1.00 85.56 160 SER A N 1
ATOM 1333 C CA . SER A 1 160 ? -10.615 -0.860 13.156 1.00 85.56 160 SER A CA 1
ATOM 1334 C C . SER A 1 160 ? -9.332 -0.528 12.396 1.00 85.56 160 SER A C 1
ATOM 1336 O O . SER A 1 160 ? -8.331 -0.128 12.998 1.00 85.56 160 SER A O 1
ATOM 1338 N N . TYR A 1 161 ? -9.398 -0.608 11.064 1.00 88.94 161 TYR A N 1
ATOM 1339 C CA . TYR A 1 161 ? -8.318 -0.156 10.186 1.00 88.94 161 TYR A CA 1
ATOM 1340 C C . TYR A 1 161 ? -7.935 1.300 10.461 1.00 88.94 161 TYR A C 1
ATOM 1342 O O . TYR A 1 161 ? -6.758 1.618 10.552 1.00 88.94 161 TYR A O 1
ATOM 1350 N N . GLU A 1 162 ? -8.914 2.181 10.665 1.00 90.44 162 GLU A N 1
ATOM 1351 C CA . GLU A 1 162 ? -8.657 3.594 10.953 1.00 90.44 162 GLU A CA 1
ATOM 1352 C C . GLU A 1 162 ? -7.853 3.785 12.247 1.00 90.44 162 GLU A C 1
ATOM 1354 O O . GLU A 1 162 ? -6.873 4.530 12.274 1.00 90.44 162 GLU A O 1
ATOM 1359 N N . SER A 1 163 ? -8.203 3.046 13.303 1.00 88.75 163 SER A N 1
ATOM 1360 C CA . SER A 1 163 ? -7.468 3.094 14.571 1.00 88.75 163 SER A CA 1
ATOM 1361 C C . SER A 1 163 ? -6.049 2.547 14.415 1.00 88.75 163 SER A C 1
ATOM 1363 O O . SER A 1 163 ? -5.098 3.151 14.913 1.00 88.75 163 SER A O 1
ATOM 1365 N N . PHE A 1 164 ? -5.896 1.435 13.686 1.00 90.94 164 PHE A N 1
ATOM 1366 C CA . PHE A 1 164 ? -4.588 0.887 13.336 1.00 90.94 164 PHE A CA 1
ATOM 1367 C C . PHE A 1 164 ? -3.753 1.915 12.569 1.00 90.94 164 PHE A C 1
ATOM 1369 O O . PHE A 1 164 ? -2.632 2.214 12.969 1.00 90.94 164 PHE A O 1
ATOM 1376 N N . TYR A 1 165 ? -4.316 2.505 11.515 1.00 93.56 165 TYR A N 1
ATOM 1377 C CA . TYR A 1 165 ? -3.660 3.475 10.646 1.00 93.56 165 TYR A CA 1
ATOM 1378 C C . TYR A 1 165 ? -3.184 4.712 11.415 1.00 93.56 165 TYR A C 1
ATOM 1380 O O . TYR A 1 165 ? -2.044 5.145 11.245 1.00 93.56 165 TYR A O 1
ATOM 1388 N N . LEU A 1 166 ? -4.010 5.261 12.313 1.00 91.94 166 LEU A N 1
ATOM 1389 C CA . LEU A 1 166 ? -3.632 6.410 13.142 1.00 91.94 166 LEU A CA 1
ATOM 1390 C C . LEU A 1 166 ? -2.415 6.132 14.038 1.00 91.94 166 LEU A C 1
ATOM 1392 O O . LEU A 1 166 ? -1.636 7.053 14.309 1.00 91.94 166 LEU A O 1
ATOM 1396 N N . CYS A 1 167 ? -2.236 4.885 14.477 1.00 91.19 167 CYS A N 1
ATOM 1397 C CA . CYS A 1 167 ? -1.036 4.439 15.180 1.00 91.19 167 CYS A CA 1
ATOM 1398 C C . CYS A 1 167 ? 0.123 4.178 14.207 1.00 91.19 167 CYS A C 1
ATOM 1400 O O . CYS A 1 167 ? 1.200 4.747 14.379 1.00 91.19 167 CYS A O 1
ATOM 1402 N N . ALA A 1 168 ? -0.112 3.365 13.177 1.00 93.62 168 ALA A N 1
ATOM 1403 C CA . ALA A 1 168 ? 0.890 2.870 12.238 1.00 93.62 168 ALA A CA 1
ATOM 1404 C C . ALA A 1 168 ? 1.567 3.985 11.434 1.00 93.62 168 ALA A C 1
ATOM 1406 O O . ALA A 1 168 ? 2.774 3.930 11.203 1.00 93.62 168 ALA A O 1
ATOM 1407 N N . LYS A 1 169 ? 0.831 5.041 11.059 1.00 94.56 169 LYS A N 1
ATOM 1408 C CA . LYS A 1 169 ? 1.370 6.145 10.248 1.00 94.56 169 LYS A CA 1
ATOM 1409 C C . LYS A 1 169 ? 2.568 6.854 10.887 1.00 94.56 169 LYS A C 1
ATOM 1411 O O . LYS A 1 169 ? 3.376 7.431 10.174 1.00 94.56 169 LYS A O 1
ATOM 1416 N N . LYS A 1 170 ? 2.695 6.793 12.219 1.00 94.00 170 LYS A N 1
ATOM 1417 C CA . LYS A 1 170 ? 3.809 7.386 12.977 1.00 94.00 170 LYS A CA 1
ATOM 1418 C C . LYS A 1 170 ? 5.121 6.613 12.831 1.00 94.00 170 LYS A C 1
ATOM 1420 O O . LYS A 1 170 ? 6.165 7.141 13.190 1.00 94.00 170 LYS A O 1
ATOM 1425 N N . TYR A 1 171 ? 5.054 5.365 12.375 1.00 93.56 171 TYR A N 1
ATOM 1426 C CA . TYR A 1 171 ? 6.199 4.461 12.254 1.00 93.56 171 TYR A CA 1
ATOM 1427 C C . TYR A 1 171 ? 6.642 4.278 10.807 1.00 93.56 171 TYR A C 1
ATOM 1429 O O . TYR A 1 171 ? 7.469 3.427 10.526 1.00 93.56 171 TYR A O 1
ATOM 1437 N N . TRP A 1 172 ? 6.079 5.039 9.876 1.00 92.88 172 TRP A N 1
ATOM 1438 C CA . TRP A 1 172 ? 6.562 5.028 8.509 1.00 92.88 172 TRP A CA 1
ATOM 1439 C C . TRP A 1 172 ? 7.816 5.881 8.387 1.00 92.88 172 TRP A C 1
ATOM 1441 O O . TRP A 1 172 ? 7.842 7.006 8.886 1.00 92.88 172 TRP A O 1
ATOM 1451 N N . ILE A 1 173 ? 8.814 5.353 7.687 1.00 89.19 173 ILE A N 1
ATOM 1452 C CA . ILE A 1 173 ? 10.005 6.097 7.291 1.00 89.19 173 ILE A CA 1
ATOM 1453 C C . ILE A 1 173 ? 10.049 6.172 5.772 1.00 89.19 173 ILE A C 1
ATOM 1455 O O . ILE A 1 173 ? 9.828 5.173 5.084 1.00 89.19 173 ILE A O 1
ATOM 1459 N N . ASP A 1 174 ? 10.316 7.362 5.253 1.00 85.44 174 ASP A N 1
ATOM 1460 C CA . ASP A 1 174 ? 10.620 7.503 3.839 1.00 85.44 174 ASP A CA 1
ATOM 1461 C C . ASP A 1 174 ? 12.047 7.000 3.619 1.00 85.44 174 ASP A C 1
ATOM 1463 O O . ASP A 1 174 ? 12.976 7.381 4.334 1.00 85.44 174 ASP A O 1
ATOM 1467 N N . ILE A 1 175 ? 12.194 6.065 2.684 1.00 81.81 175 ILE A N 1
ATOM 1468 C CA . ILE A 1 175 ? 13.501 5.528 2.316 1.00 81.81 175 ILE A CA 1
ATOM 1469 C C . ILE A 1 175 ? 14.165 6.524 1.374 1.00 81.81 175 ILE A C 1
ATOM 1471 O O . ILE A 1 175 ? 13.526 6.988 0.432 1.00 81.81 175 ILE A O 1
ATOM 1475 N N . ASP A 1 176 ? 15.436 6.828 1.624 1.00 80.50 176 ASP A N 1
ATOM 1476 C CA . ASP A 1 176 ? 16.259 7.616 0.714 1.00 80.50 176 ASP A CA 1
ATOM 1477 C C . ASP A 1 176 ? 16.828 6.714 -0.389 1.00 80.50 176 ASP A C 1
ATOM 1479 O O . ASP A 1 176 ? 17.510 5.725 -0.117 1.00 80.50 176 ASP A O 1
ATOM 1483 N N . PHE A 1 177 ? 16.532 7.058 -1.639 1.00 78.69 177 PHE A N 1
ATOM 1484 C CA . PHE A 1 177 ? 17.014 6.351 -2.824 1.00 78.69 177 PHE A CA 1
ATOM 1485 C C . PHE A 1 177 ? 18.326 6.965 -3.355 1.00 78.69 177 PHE A C 1
ATOM 1487 O O . PHE A 1 177 ? 18.755 6.643 -4.461 1.00 78.69 177 PHE A O 1
ATOM 1494 N N . ASN A 1 178 ? 18.971 7.861 -2.597 1.00 84.00 178 ASN A N 1
ATOM 1495 C CA . ASN A 1 178 ? 20.157 8.621 -3.006 1.00 84.00 178 ASN A CA 1
ATOM 1496 C C . ASN A 1 178 ? 19.933 9.393 -4.319 1.00 84.00 178 ASN A C 1
ATOM 1498 O O . ASN A 1 178 ? 20.812 9.462 -5.177 1.00 84.00 178 ASN A O 1
ATOM 1502 N N . GLY A 1 179 ? 18.723 9.927 -4.503 1.00 82.94 179 GLY A N 1
ATOM 1503 C CA . GLY A 1 179 ? 18.320 10.632 -5.723 1.00 82.94 179 GLY A CA 1
ATOM 1504 C C . GLY A 1 179 ? 18.034 9.739 -6.936 1.00 82.94 179 GLY A C 1
ATOM 1505 O O . GLY A 1 179 ? 17.697 10.276 -7.987 1.00 82.94 179 GLY A O 1
ATOM 1506 N N . LEU A 1 180 ? 18.127 8.411 -6.801 1.00 87.19 180 LEU A N 1
ATOM 1507 C CA . LEU A 1 180 ? 17.780 7.465 -7.861 1.00 87.19 180 LEU A CA 1
ATOM 1508 C C . LEU A 1 180 ? 16.286 7.114 -7.843 1.00 87.19 180 LEU A C 1
ATOM 1510 O O . LEU A 1 180 ? 15.617 7.164 -6.811 1.00 87.19 180 LEU A O 1
ATOM 1514 N N . ASN A 1 181 ? 15.753 6.703 -8.987 1.00 89.25 181 ASN A N 1
ATOM 1515 C CA . ASN A 1 181 ? 14.462 6.024 -9.073 1.00 89.25 181 ASN A CA 1
ATOM 1516 C C . ASN A 1 181 ? 14.627 4.494 -9.065 1.00 89.25 181 ASN A C 1
ATOM 1518 O O . ASN A 1 181 ? 15.718 3.959 -9.274 1.00 89.25 181 ASN A O 1
ATOM 1522 N N . LEU A 1 182 ? 13.532 3.767 -8.830 1.00 87.94 182 LEU A N 1
ATOM 1523 C CA . LEU A 1 182 ? 13.554 2.304 -8.788 1.00 87.94 182 LEU A CA 1
ATOM 1524 C C . LEU A 1 182 ? 14.090 1.674 -10.086 1.00 87.94 182 LEU A C 1
ATOM 1526 O O . LEU A 1 182 ? 14.786 0.664 -10.029 1.00 87.94 182 LEU A O 1
ATOM 1530 N N . GLY A 1 183 ? 13.804 2.272 -11.245 1.00 88.75 183 GLY A N 1
ATOM 1531 C CA . GLY A 1 183 ? 14.335 1.835 -12.536 1.00 88.75 183 GLY A CA 1
ATOM 1532 C C . GLY A 1 183 ? 15.860 1.908 -12.599 1.00 88.75 183 GLY A C 1
ATOM 1533 O O . GLY A 1 183 ? 16.495 0.929 -12.968 1.00 88.75 183 GLY A O 1
ATOM 1534 N N . GLU A 1 184 ? 16.455 3.022 -12.173 1.00 89.44 184 GLU A N 1
ATOM 1535 C CA . GLU A 1 184 ? 17.914 3.198 -12.112 1.00 89.44 184 GLU A CA 1
ATOM 1536 C C . GLU A 1 184 ? 18.567 2.209 -11.141 1.00 89.44 184 GLU A C 1
ATOM 1538 O O . GLU A 1 184 ? 19.629 1.657 -11.429 1.00 89.44 184 GLU A O 1
ATOM 1543 N N . ILE A 1 185 ? 17.917 1.934 -10.008 1.00 88.50 185 ILE A N 1
ATOM 1544 C CA . ILE A 1 185 ? 18.386 0.932 -9.043 1.00 88.50 185 ILE A CA 1
ATOM 1545 C C . ILE A 1 185 ? 18.385 -0.464 -9.673 1.00 88.50 185 ILE A C 1
ATOM 1547 O O . ILE A 1 185 ? 19.383 -1.181 -9.579 1.00 88.50 185 ILE A O 1
ATOM 1551 N N . ILE A 1 186 ? 17.303 -0.847 -10.353 1.00 88.50 186 ILE A N 1
ATOM 1552 C CA . ILE A 1 186 ? 17.204 -2.135 -11.053 1.00 88.50 186 ILE A CA 1
ATOM 1553 C C . ILE A 1 186 ? 18.276 -2.240 -12.142 1.00 88.50 186 ILE A C 1
ATOM 1555 O O . ILE A 1 186 ? 19.008 -3.230 -12.176 1.00 88.50 186 ILE A O 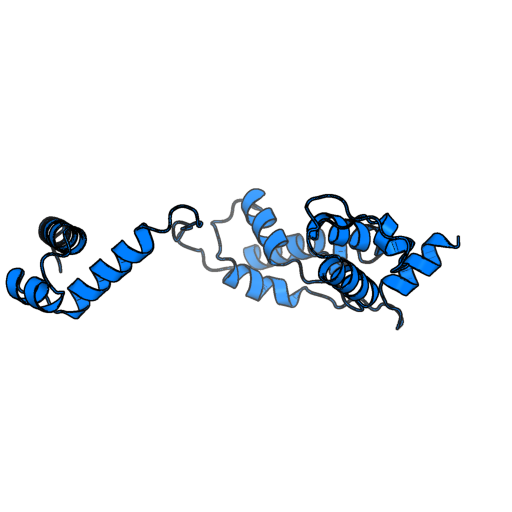1
ATOM 1559 N N . ASP A 1 187 ? 18.422 -1.209 -12.977 1.00 87.81 187 ASP A N 1
ATOM 1560 C CA . ASP A 1 187 ? 19.391 -1.186 -14.075 1.00 87.81 187 ASP A CA 1
ATOM 1561 C C . ASP A 1 187 ? 20.836 -1.309 -13.554 1.00 87.81 187 ASP A C 1
ATOM 1563 O O . ASP A 1 187 ? 21.654 -2.023 -14.136 1.00 87.81 187 ASP A O 1
ATOM 1567 N N . ASN A 1 188 ? 21.157 -0.655 -12.432 1.00 86.56 188 ASN A N 1
ATOM 1568 C CA . ASN A 1 188 ? 22.471 -0.744 -11.788 1.00 86.56 188 ASN A CA 1
ATOM 1569 C C . ASN A 1 188 ? 22.742 -2.120 -11.170 1.00 86.56 188 ASN A C 1
ATOM 1571 O O . ASN A 1 188 ? 23.898 -2.530 -11.063 1.00 86.56 188 ASN A O 1
ATOM 1575 N N . THR A 1 189 ? 21.692 -2.830 -10.757 1.00 82.38 189 THR A N 1
ATOM 1576 C CA . THR A 1 189 ? 21.820 -4.171 -10.176 1.00 82.38 189 THR A CA 1
ATOM 1577 C C . THR A 1 189 ? 21.959 -5.238 -11.262 1.00 82.38 189 THR A C 1
ATOM 1579 O O . THR A 1 189 ? 22.706 -6.187 -11.075 1.00 82.38 189 THR A O 1
ATOM 1582 N N . ALA A 1 190 ? 21.296 -5.064 -12.410 1.00 74.50 190 ALA A N 1
ATOM 1583 C CA . ALA A 1 190 ? 21.340 -5.999 -13.538 1.00 74.50 190 ALA A CA 1
ATOM 1584 C C . ALA A 1 190 ? 22.640 -5.938 -14.369 1.00 74.50 190 ALA A C 1
ATOM 1586 O O . ALA A 1 190 ? 22.913 -6.851 -15.143 1.00 74.50 190 ALA A O 1
ATOM 1587 N N . LYS A 1 191 ? 23.428 -4.861 -14.244 1.00 64.25 191 LYS A N 1
ATOM 1588 C CA . LYS A 1 191 ? 24.729 -4.688 -14.925 1.00 64.25 191 LYS A CA 1
ATOM 1589 C C . LYS A 1 191 ? 25.923 -5.287 -14.163 1.00 64.25 191 LYS A C 1
ATOM 1591 O O . LYS A 1 191 ? 27.042 -5.197 -14.666 1.00 64.25 191 LYS A O 1
ATOM 1596 N N . LYS A 1 192 ? 25.705 -5.820 -12.959 1.00 55.12 192 LYS A N 1
ATOM 1597 C CA . LYS A 1 192 ? 26.712 -6.530 -12.156 1.00 55.12 192 LYS A CA 1
ATOM 1598 C C . LYS A 1 192 ? 26.609 -8.028 -12.390 1.00 55.12 192 LYS A C 1
ATOM 1600 O O . LYS A 1 192 ? 27.682 -8.665 -12.385 1.00 55.12 192 LYS A O 1
#

Foldseek 3Di:
DQDPVLLVVLLVCLVVVPDDLVRSCVVSVHDSVVSVVSNVVVVVVPPPDDDPPPPFPADDQDPVNLVLLLVLLCVPKCCNVCLVPLLVLLVVLCVVVVHPVVCLQVVDLVPDDDDPPCPDSVVRSVSSVCQQQAQWRDTPLVVSLVVCVVVCRPVDGDHDSVVSCVSSVVNDDTRGPVPHGSSVVSNVVVVD

Sequence (192 aa):
MLTNDLRKSIIKDLKDKKLSIKEISEKYGVHRNTVGNINSELSNSQYDNSIYCKTTRTSKINKEYQKAIKNFCLENLNCYVYKDNLVEWAKKLCETLNIDFLDLVNYSPDKIVLYPPHTDRRLLLATIRRIRNYTYISKNYLDTYQKFQQTNYCGYKNISYESFYLCAKKYWIDIDFNGLNLGEIIDNTAKK